Protein AF-A0A345ZB73-F1 (afdb_monomer_lite)

Organism: NCBI:txid2066483

Foldseek 3Di:
DPVVVVVVVVVVVVPPPVPPAFAKAQKEFAQAQWKWWWPDAQFPAPFFPVVVVDTDIRHHRDMDGFMTTFDQDPQRIKIFTFWGQDPVVRDIQGLADPVRDGDPVSLQVRVVSVCVVVVVDDDDSVCCVCFQVLGMWTWHKDWDDDPQAAKIWIKIWIDGNQEIEIDIDIDRDHNFKHKYKYKYWDQDPPRHIYIYIDIDIAGAWHDDPSGTDGDD

Sequence (216 aa):
MRLYNIYIGLIFLLSITILDAHVMIRSIKNNTDIAYQVVHHNDMSGCSDFNQGKNVQINAHSLYEYPFLLGSEKPGLVLQPVGYYDKKSKIYYSFLNDQGSIDRASLQKAFDAWQKNYGVYKKGIDIWFDQWLCGDIGVIHNHVEFFGYLSNEEMTIIQNNKNFHSCMINYSEGLFSRLFLDIHIEQKKNKGIVPHVQSFVGQGGFCQDGKIITLA

Structure (mmCIF, N/CA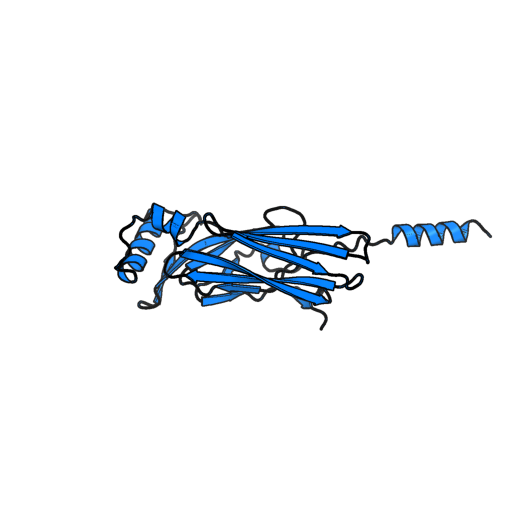/C/O backbone):
data_AF-A0A345ZB73-F1
#
_entry.id   AF-A0A345ZB73-F1
#
loop_
_atom_site.group_PDB
_atom_site.id
_atom_site.type_symbol
_atom_site.label_atom_id
_atom_site.label_alt_id
_atom_site.label_comp_id
_atom_site.label_asym_id
_atom_site.label_entity_id
_atom_site.label_seq_id
_atom_site.pdbx_PDB_ins_code
_atom_site.Cartn_x
_atom_site.Cartn_y
_atom_site.Cartn_z
_atom_site.occupancy
_atom_site.B_iso_or_equiv
_atom_site.auth_seq_id
_atom_site.auth_comp_id
_atom_site.auth_asym_id
_atom_site.auth_atom_id
_atom_site.pdbx_PDB_model_num
ATOM 1 N N . MET A 1 1 ? 41.357 -11.763 -44.890 1.00 46.06 1 MET A N 1
ATOM 2 C CA . MET A 1 1 ? 40.900 -10.519 -44.222 1.00 46.06 1 MET A CA 1
ATOM 3 C C . MET A 1 1 ? 39.389 -10.248 -44.407 1.00 46.06 1 MET A C 1
ATOM 5 O O . MET A 1 1 ? 38.987 -9.102 -44.522 1.00 46.06 1 MET A O 1
ATOM 9 N N . ARG A 1 2 ? 38.527 -11.283 -44.438 1.00 43.12 2 ARG A N 1
ATOM 10 C CA . ARG A 1 2 ? 37.050 -11.143 -44.538 1.00 43.12 2 ARG A CA 1
ATOM 11 C C . ARG A 1 2 ? 36.275 -11.826 -43.402 1.00 43.12 2 ARG A C 1
ATOM 13 O O . ARG A 1 2 ? 35.101 -11.548 -43.226 1.00 43.12 2 ARG A O 1
ATOM 20 N N . LEU A 1 3 ? 36.939 -12.670 -42.608 1.00 40.88 3 LEU A N 1
ATOM 21 C CA . LEU A 1 3 ? 36.325 -13.383 -41.481 1.00 40.88 3 LEU A CA 1
ATOM 22 C C . LEU A 1 3 ? 36.293 -12.551 -40.187 1.00 40.88 3 LEU A C 1
ATOM 24 O O . LEU A 1 3 ? 35.381 -12.721 -39.392 1.00 40.88 3 LEU A O 1
ATOM 28 N N . TYR A 1 4 ? 37.208 -11.592 -40.004 1.00 42.72 4 TYR A N 1
ATOM 29 C CA . TYR A 1 4 ? 37.246 -10.746 -38.799 1.00 42.72 4 TYR A CA 1
ATOM 30 C C . TYR A 1 4 ? 36.056 -9.774 -38.683 1.00 42.72 4 TYR A C 1
ATOM 32 O O . TYR A 1 4 ? 35.603 -9.505 -37.577 1.00 42.72 4 TYR A O 1
ATOM 40 N N . ASN A 1 5 ? 35.489 -9.309 -39.803 1.00 44.75 5 ASN A N 1
ATOM 41 C CA . ASN A 1 5 ? 34.333 -8.398 -39.780 1.00 44.75 5 ASN A CA 1
ATOM 42 C C . ASN A 1 5 ? 33.014 -9.097 -39.418 1.00 44.75 5 ASN A C 1
ATOM 44 O O . ASN A 1 5 ? 32.102 -8.449 -38.916 1.00 44.75 5 ASN A O 1
ATOM 48 N N . ILE A 1 6 ? 32.916 -10.413 -39.631 1.00 50.25 6 ILE A N 1
ATOM 49 C CA . ILE A 1 6 ? 31.713 -11.187 -39.291 1.00 50.25 6 ILE A CA 1
ATOM 50 C C . ILE A 1 6 ? 31.660 -11.440 -37.779 1.00 50.25 6 ILE A C 1
ATOM 52 O O . ILE A 1 6 ? 30.596 -11.326 -37.181 1.00 50.25 6 ILE A O 1
ATOM 56 N N . TYR A 1 7 ? 32.809 -11.685 -37.140 1.00 47.00 7 TYR A N 1
ATOM 57 C CA . TYR A 1 7 ? 32.888 -11.853 -35.685 1.00 47.00 7 TYR A CA 1
ATOM 58 C C . TYR A 1 7 ? 32.638 -10.548 -34.919 1.00 47.00 7 TYR A C 1
ATOM 60 O O . TYR A 1 7 ? 31.943 -10.572 -33.908 1.00 47.00 7 TYR A O 1
ATOM 68 N N . ILE A 1 8 ? 33.129 -9.405 -35.413 1.00 52.19 8 ILE A N 1
ATOM 69 C CA . ILE A 1 8 ? 32.846 -8.094 -34.798 1.00 52.19 8 ILE A CA 1
ATOM 70 C C . ILE A 1 8 ? 31.351 -7.754 -34.914 1.00 52.19 8 ILE A C 1
ATOM 72 O O . ILE A 1 8 ? 30.758 -7.290 -33.943 1.00 52.19 8 ILE A O 1
ATOM 76 N N . GLY A 1 9 ? 30.717 -8.062 -36.053 1.00 45.28 9 GLY A N 1
ATOM 77 C CA . GLY A 1 9 ? 29.269 -7.916 -36.227 1.00 45.28 9 GLY A CA 1
ATOM 78 C C . GLY A 1 9 ? 28.453 -8.823 -35.300 1.00 45.28 9 GLY A C 1
ATOM 79 O O . GLY A 1 9 ? 27.473 -8.367 -34.721 1.00 45.28 9 GLY A O 1
ATOM 80 N N . LEU A 1 10 ? 28.882 -10.075 -35.094 1.00 47.00 10 LEU A N 1
ATOM 81 C CA . LEU A 1 10 ? 28.206 -11.017 -34.192 1.00 47.00 10 LEU A CA 1
ATOM 82 C C . LEU A 1 10 ? 28.339 -10.629 -32.715 1.00 47.00 10 LEU A C 1
ATOM 84 O O . LEU A 1 10 ? 27.393 -10.809 -31.960 1.00 47.00 10 LEU A O 1
ATOM 88 N N . ILE A 1 11 ? 29.485 -10.074 -32.304 1.00 50.09 11 ILE A N 1
ATOM 89 C CA . ILE A 1 11 ? 29.680 -9.556 -30.941 1.00 50.09 11 ILE A CA 1
ATOM 90 C C . ILE A 1 11 ? 28.793 -8.323 -30.718 1.00 50.09 11 ILE A C 1
ATOM 92 O O . ILE A 1 11 ? 28.177 -8.212 -29.664 1.00 50.09 11 ILE A O 1
ATOM 96 N N . PHE A 1 12 ? 28.635 -7.449 -31.719 1.00 44.34 12 PHE A N 1
ATOM 97 C CA . PHE A 1 12 ? 27.702 -6.314 -31.650 1.00 44.34 12 PHE A CA 1
ATOM 98 C C . PHE A 1 12 ? 26.224 -6.765 -31.610 1.00 44.34 12 PHE A C 1
ATOM 100 O O . PHE A 1 12 ? 25.419 -6.152 -30.919 1.00 44.34 12 PHE A O 1
ATOM 107 N N . LEU A 1 13 ? 25.886 -7.877 -32.280 1.00 44.72 13 LEU A N 1
ATOM 108 C CA . LEU A 1 13 ? 24.566 -8.533 -32.255 1.00 44.72 13 LEU A CA 1
ATOM 109 C C . LEU A 1 13 ? 24.281 -9.322 -30.960 1.00 44.72 13 LEU A C 1
ATOM 111 O O . LEU A 1 13 ? 23.125 -9.453 -30.578 1.00 44.72 13 LEU A O 1
ATOM 115 N N . LEU A 1 14 ? 25.308 -9.826 -30.269 1.00 37.50 14 LEU A N 1
ATOM 116 C CA . LEU A 1 14 ? 25.200 -10.457 -28.940 1.00 37.50 14 LEU A CA 1
ATOM 117 C C . LEU A 1 14 ? 25.280 -9.448 -27.788 1.00 37.50 14 LEU A C 1
ATOM 119 O O . LEU A 1 14 ? 24.916 -9.774 -26.664 1.00 37.50 14 LEU A O 1
ATOM 123 N N . SER A 1 15 ? 25.707 -8.217 -28.077 1.00 41.28 15 SER A N 1
ATOM 124 C CA . SER A 1 15 ? 25.657 -7.077 -27.156 1.00 41.28 15 SER A CA 1
ATOM 125 C C . SER A 1 15 ? 24.330 -6.327 -27.239 1.00 41.28 15 SER A C 1
ATOM 127 O O . SER A 1 15 ? 24.253 -5.181 -26.799 1.00 41.28 15 SER A O 1
ATOM 129 N N . ILE A 1 16 ? 23.273 -6.966 -27.759 1.00 43.56 16 ILE A N 1
ATOM 130 C CA . ILE A 1 16 ? 21.910 -6.634 -27.349 1.00 43.56 16 ILE A CA 1
ATOM 131 C C . ILE A 1 16 ? 21.862 -6.982 -25.859 1.00 43.56 16 ILE A C 1
ATOM 133 O O . ILE A 1 16 ? 21.415 -8.050 -25.453 1.00 43.56 16 ILE A O 1
ATOM 137 N N . THR A 1 17 ? 22.412 -6.091 -25.032 1.00 41.59 17 THR A N 1
ATOM 138 C CA . THR A 1 17 ? 21.942 -5.877 -23.677 1.00 41.59 17 THR A CA 1
ATOM 139 C C . THR A 1 17 ? 20.439 -5.837 -23.815 1.00 41.59 17 THR A C 1
ATOM 141 O O . THR A 1 17 ? 19.899 -4.886 -24.381 1.00 41.59 17 THR A O 1
ATOM 144 N N . ILE A 1 18 ? 19.797 -6.928 -23.404 1.00 44.00 18 ILE A N 1
ATOM 145 C CA . ILE A 1 18 ? 18.374 -6.970 -23.131 1.00 44.00 18 ILE A CA 1
ATOM 146 C C . ILE A 1 18 ? 18.193 -5.856 -22.107 1.00 44.00 18 ILE A C 1
ATOM 148 O O . ILE A 1 18 ? 18.557 -5.992 -20.941 1.00 44.00 18 ILE A O 1
ATOM 152 N N . LEU A 1 19 ? 17.810 -4.685 -22.604 1.00 49.00 19 LEU A N 1
ATOM 153 C CA . LEU A 1 19 ? 17.426 -3.547 -21.798 1.00 49.00 19 LEU A CA 1
ATOM 154 C C . LEU A 1 19 ? 16.084 -3.957 -21.214 1.00 49.00 19 LEU A C 1
ATOM 156 O O . LEU A 1 19 ? 15.054 -3.738 -21.837 1.00 49.00 19 LEU A O 1
ATOM 160 N N . ASP A 1 20 ? 16.122 -4.635 -20.070 1.00 54.25 20 ASP A N 1
ATOM 161 C CA . ASP A 1 20 ? 14.907 -5.021 -19.370 1.00 54.25 20 ASP A CA 1
ATOM 162 C C . ASP A 1 20 ? 14.248 -3.735 -18.854 1.00 54.25 20 ASP A C 1
ATOM 164 O O . ASP A 1 20 ? 14.804 -2.985 -18.040 1.00 54.25 20 ASP A O 1
ATOM 168 N N . ALA A 1 21 ? 13.123 -3.385 -19.472 1.00 62.31 21 ALA A N 1
ATOM 169 C CA . ALA A 1 21 ? 12.391 -2.170 -19.183 1.00 62.31 21 ALA A CA 1
ATOM 170 C C . ALA A 1 21 ? 11.406 -2.461 -18.050 1.00 62.31 21 ALA A C 1
ATOM 172 O O . ALA A 1 21 ? 10.357 -3.065 -18.248 1.00 62.31 21 ALA A O 1
ATOM 173 N N . HIS A 1 22 ? 11.753 -2.010 -16.847 1.00 74.69 22 HIS A N 1
ATOM 174 C CA . HIS A 1 22 ? 10.912 -2.182 -15.668 1.00 74.69 22 HIS A CA 1
ATOM 175 C C . HIS A 1 22 ? 10.104 -0.924 -15.356 1.00 74.69 22 HIS A C 1
ATOM 177 O O . HIS A 1 22 ? 10.590 0.204 -15.486 1.00 74.69 22 HIS A O 1
ATOM 183 N N . VAL A 1 23 ? 8.877 -1.139 -14.887 1.00 79.12 23 VAL A N 1
ATOM 184 C CA . VAL A 1 23 ? 8.006 -0.086 -14.357 1.00 79.12 23 VAL A CA 1
ATOM 185 C C . VAL A 1 23 ? 8.586 0.423 -13.046 1.00 79.12 23 VAL A C 1
ATOM 187 O O . VAL A 1 23 ? 8.959 -0.376 -12.190 1.00 79.12 23 VAL A O 1
ATOM 190 N N . MET A 1 24 ? 8.632 1.739 -12.847 1.00 82.69 24 MET A N 1
ATOM 191 C CA . MET A 1 24 ? 9.099 2.312 -11.586 1.00 82.69 24 MET A CA 1
ATOM 192 C C . MET A 1 24 ? 7.918 2.723 -10.712 1.00 82.69 24 MET A C 1
ATOM 194 O O . MET A 1 24 ? 7.119 3.574 -11.105 1.00 82.69 24 MET A O 1
ATOM 198 N N . ILE A 1 25 ? 7.840 2.200 -9.487 1.00 86.88 25 ILE A N 1
ATOM 199 C CA . ILE A 1 25 ? 7.036 2.850 -8.448 1.00 86.88 25 ILE A CA 1
ATOM 200 C C . ILE A 1 25 ? 7.881 3.982 -7.891 1.00 86.88 25 ILE A C 1
ATOM 202 O O . ILE A 1 25 ? 8.933 3.755 -7.300 1.00 86.88 25 ILE A O 1
ATOM 206 N N . ARG A 1 26 ? 7.423 5.212 -8.109 1.00 87.44 26 ARG A N 1
ATOM 207 C CA . ARG A 1 26 ? 8.095 6.421 -7.640 1.00 87.44 26 ARG A CA 1
ATOM 208 C C . ARG A 1 26 ? 7.745 6.721 -6.193 1.00 87.44 26 ARG A C 1
ATOM 210 O O . ARG A 1 26 ? 8.626 7.054 -5.408 1.00 87.44 26 ARG A O 1
ATOM 217 N N . SER A 1 27 ? 6.460 6.650 -5.857 1.00 90.94 27 SER A N 1
ATOM 218 C CA . SER A 1 27 ? 6.002 6.981 -4.515 1.00 90.94 27 SER A CA 1
ATOM 219 C C . SER A 1 27 ? 4.746 6.224 -4.107 1.00 90.94 27 SER A C 1
ATOM 221 O O . SER A 1 27 ? 3.959 5.770 -4.943 1.00 90.94 27 SER A O 1
ATOM 223 N N . ILE A 1 28 ? 4.552 6.106 -2.794 1.00 93.94 28 ILE A N 1
ATOM 224 C CA . ILE A 1 28 ? 3.323 5.599 -2.190 1.00 93.94 28 ILE A CA 1
ATOM 225 C C . ILE A 1 28 ? 2.816 6.633 -1.188 1.00 93.94 28 ILE A C 1
ATOM 227 O O . ILE A 1 28 ? 3.406 6.849 -0.127 1.00 93.94 28 ILE A O 1
ATOM 231 N N . LYS A 1 29 ? 1.706 7.287 -1.525 1.00 95.81 29 LYS A N 1
ATOM 232 C CA . LYS A 1 29 ? 1.041 8.294 -0.702 1.00 95.81 29 LYS A CA 1
ATOM 233 C C . LYS A 1 29 ? -0.113 7.673 0.070 1.00 95.81 29 LYS A C 1
ATOM 235 O O . LYS A 1 29 ? -1.140 7.311 -0.506 1.00 95.81 29 LYS A O 1
ATOM 240 N N . ASN A 1 30 ? 0.012 7.621 1.389 1.00 96.38 30 ASN A N 1
ATOM 241 C CA . ASN A 1 30 ? -1.038 7.127 2.265 1.00 96.38 30 ASN A CA 1
ATOM 242 C C . ASN A 1 30 ? -1.782 8.285 2.938 1.00 96.38 30 ASN A C 1
ATOM 244 O O . ASN A 1 30 ? -1.284 8.877 3.890 1.00 96.38 30 ASN A O 1
ATOM 248 N N . ASN A 1 31 ? -3.000 8.579 2.482 1.00 95.50 31 ASN A N 1
ATOM 249 C CA . ASN A 1 31 ? -3.853 9.640 3.036 1.00 95.50 31 ASN A CA 1
ATOM 250 C C . ASN A 1 31 ? -4.895 9.101 4.031 1.00 95.50 31 ASN A C 1
ATOM 252 O O . ASN A 1 31 ? -5.952 9.708 4.231 1.00 95.50 31 ASN A O 1
ATOM 256 N N . THR A 1 32 ? -4.646 7.932 4.617 1.00 94.69 32 THR A N 1
ATOM 257 C CA . THR A 1 32 ? -5.602 7.234 5.484 1.00 94.69 32 THR A CA 1
ATOM 258 C C . THR A 1 32 ? -5.091 7.146 6.913 1.00 94.69 32 THR A C 1
ATOM 260 O O . THR A 1 32 ? -3.906 7.332 7.179 1.00 94.69 32 THR A O 1
ATOM 263 N N . ASP A 1 33 ? -5.997 6.858 7.849 1.00 94.56 33 ASP A N 1
ATOM 264 C CA . ASP A 1 33 ? -5.653 6.620 9.256 1.00 94.56 33 ASP A CA 1
ATOM 265 C C . ASP A 1 33 ? -5.030 5.228 9.485 1.00 94.56 33 ASP A C 1
ATOM 267 O O . ASP A 1 33 ? -4.823 4.827 10.625 1.00 94.56 33 ASP A O 1
ATOM 271 N N . ILE A 1 34 ? -4.747 4.473 8.423 1.00 95.88 34 ILE A N 1
ATOM 272 C CA . ILE A 1 34 ? -4.269 3.090 8.474 1.00 95.88 34 ILE A CA 1
ATOM 273 C C . ILE A 1 34 ? -2.811 3.066 8.045 1.00 95.88 34 ILE A C 1
ATOM 275 O O . ILE A 1 34 ? -2.463 3.694 7.055 1.00 95.88 34 ILE A O 1
ATOM 279 N N . ALA A 1 35 ? -1.954 2.365 8.777 1.00 95.62 35 ALA A N 1
ATOM 280 C CA . ALA A 1 35 ? -0.584 2.092 8.358 1.00 95.62 35 ALA A CA 1
ATOM 281 C C . ALA A 1 35 ? -0.521 0.774 7.582 1.00 95.62 35 ALA A C 1
ATOM 283 O O . ALA A 1 35 ? -1.263 -0.163 7.889 1.00 95.62 35 ALA A O 1
ATOM 284 N N . TYR A 1 36 ? 0.399 0.701 6.626 1.00 95.31 36 TYR A N 1
ATOM 285 C CA . TYR A 1 36 ? 0.613 -0.473 5.785 1.00 95.31 36 TYR A CA 1
ATOM 286 C C . TYR A 1 36 ? 2.055 -0.953 5.876 1.00 95.31 36 TYR A C 1
ATOM 288 O O . TYR A 1 36 ? 2.963 -0.141 6.020 1.00 95.31 36 TYR A O 1
ATOM 296 N N . GLN A 1 37 ? 2.273 -2.255 5.749 1.00 93.81 37 GLN A N 1
ATOM 297 C CA . GLN A 1 37 ? 3.594 -2.855 5.608 1.00 93.81 37 GLN A CA 1
ATOM 298 C C . GLN A 1 37 ? 3.708 -3.517 4.243 1.00 93.81 37 GLN A C 1
ATOM 300 O O . GLN A 1 37 ? 2.770 -4.167 3.778 1.00 93.81 37 GLN A O 1
ATOM 305 N N . VAL A 1 38 ? 4.869 -3.369 3.611 1.00 92.12 38 VAL A N 1
ATOM 306 C CA . VAL A 1 38 ? 5.208 -4.151 2.423 1.00 92.12 38 VAL A CA 1
ATOM 307 C C . VAL A 1 38 ? 5.544 -5.570 2.871 1.00 92.12 38 VAL A C 1
ATOM 309 O O . VAL A 1 38 ? 6.535 -5.780 3.566 1.00 92.12 38 VAL A O 1
ATOM 312 N N . VAL A 1 39 ? 4.698 -6.531 2.499 1.00 91.50 39 VAL A N 1
ATOM 313 C CA . VAL A 1 39 ? 4.862 -7.958 2.851 1.00 91.50 39 VAL A CA 1
ATOM 314 C C . VAL A 1 39 ? 5.330 -8.807 1.671 1.00 91.50 39 VAL A C 1
ATOM 316 O O . VAL A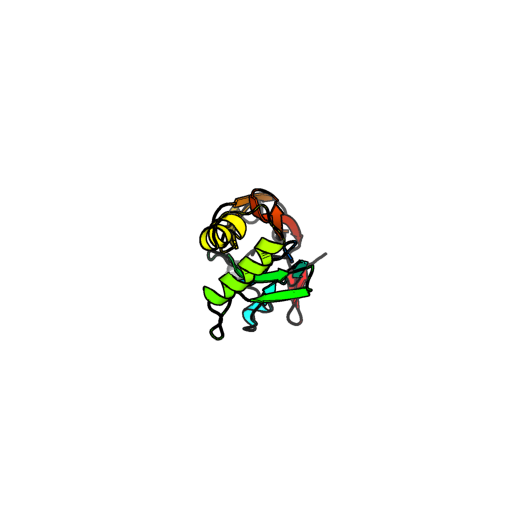 1 39 ? 5.794 -9.928 1.854 1.00 91.50 39 VAL A O 1
ATOM 319 N N . HIS A 1 40 ? 5.228 -8.268 0.458 1.00 90.75 40 HIS A N 1
ATOM 320 C CA . HIS A 1 40 ? 5.752 -8.873 -0.758 1.00 90.75 40 HIS A CA 1
ATOM 321 C C . HIS A 1 40 ? 6.119 -7.776 -1.759 1.00 90.75 40 HIS A C 1
ATOM 323 O O . HIS A 1 40 ? 5.378 -6.801 -1.908 1.00 90.75 40 HIS A O 1
ATOM 329 N N . HIS A 1 41 ? 7.244 -7.946 -2.446 1.00 91.06 41 HIS A N 1
ATOM 330 C CA . HIS A 1 41 ? 7.675 -7.122 -3.569 1.00 91.06 41 HIS A CA 1
ATOM 331 C C . HIS A 1 41 ? 8.511 -7.981 -4.523 1.00 91.06 41 HIS A C 1
ATOM 333 O O . HIS A 1 41 ? 9.184 -8.914 -4.087 1.00 91.06 41 HIS A O 1
ATOM 339 N N . ASN A 1 42 ? 8.511 -7.629 -5.804 1.00 87.81 42 ASN A N 1
ATOM 340 C CA . ASN A 1 42 ? 9.354 -8.249 -6.830 1.00 87.81 42 ASN A CA 1
ATOM 341 C C . ASN A 1 42 ? 10.465 -7.298 -7.313 1.00 87.81 42 ASN A C 1
ATOM 343 O O . ASN A 1 42 ? 10.868 -7.329 -8.474 1.00 87.81 42 ASN A O 1
ATOM 347 N N . ASP A 1 43 ? 10.876 -6.382 -6.437 1.00 86.38 43 ASP A N 1
ATOM 348 C CA . ASP A 1 43 ? 11.758 -5.287 -6.810 1.00 86.38 43 ASP A CA 1
ATOM 349 C C . ASP A 1 43 ? 13.104 -5.757 -7.382 1.00 86.38 43 ASP A C 1
ATOM 351 O O . ASP A 1 43 ? 13.898 -6.415 -6.710 1.00 86.38 43 ASP A O 1
ATOM 355 N N . MET A 1 44 ? 13.372 -5.334 -8.612 1.00 81.94 44 MET A N 1
ATOM 356 C CA . MET A 1 44 ? 14.576 -5.644 -9.381 1.00 81.94 44 MET A CA 1
ATOM 357 C C . MET A 1 44 ? 15.693 -4.622 -9.169 1.00 81.94 44 MET A C 1
ATOM 359 O O . MET A 1 44 ? 16.805 -4.794 -9.674 1.00 81.94 44 MET A O 1
ATOM 363 N N . SER A 1 45 ? 15.428 -3.527 -8.455 1.00 77.25 45 SER A N 1
ATOM 364 C CA . SER A 1 45 ? 16.446 -2.514 -8.224 1.00 77.25 45 SER A CA 1
ATOM 365 C C . SER A 1 45 ? 17.498 -3.027 -7.240 1.00 77.25 45 SER A C 1
ATOM 367 O O . SER A 1 45 ? 17.210 -3.345 -6.091 1.00 77.25 45 SER A O 1
ATOM 369 N N . GLY A 1 46 ? 18.768 -3.061 -7.646 1.00 71.62 46 GLY A N 1
ATOM 370 C CA . GLY A 1 46 ? 19.859 -3.498 -6.762 1.00 71.62 46 GLY A CA 1
ATOM 371 C C . GLY A 1 46 ? 20.110 -2.579 -5.555 1.00 71.62 46 GLY A C 1
ATOM 372 O O . GLY A 1 46 ? 21.058 -2.807 -4.808 1.00 71.62 46 GLY A O 1
ATOM 373 N N . CYS A 1 47 ? 19.316 -1.516 -5.386 1.00 72.38 47 CYS A N 1
ATOM 374 C CA . CYS A 1 47 ? 19.580 -0.439 -4.444 1.00 72.38 47 CYS A CA 1
ATOM 375 C C . CYS A 1 47 ? 18.395 -0.008 -3.561 1.00 72.38 47 CYS A C 1
ATOM 377 O O . CYS A 1 47 ? 18.594 0.863 -2.718 1.00 72.38 47 CYS A O 1
ATOM 379 N N . SER A 1 48 ? 17.194 -0.577 -3.691 1.00 77.44 48 SER A N 1
ATOM 380 C CA . SER A 1 48 ? 16.076 -0.166 -2.829 1.00 77.44 48 SER A CA 1
ATOM 381 C C . SER A 1 48 ? 16.254 -0.554 -1.360 1.00 77.44 48 SER A C 1
ATOM 383 O O . SER A 1 48 ? 17.046 -1.428 -0.994 1.00 77.44 48 SER A O 1
ATOM 385 N N . ASP A 1 49 ? 15.424 0.051 -0.508 1.00 76.12 49 ASP A N 1
ATOM 386 C CA . ASP A 1 49 ? 15.276 -0.361 0.888 1.00 76.12 49 ASP A CA 1
ATOM 387 C C . ASP A 1 49 ? 14.785 -1.809 1.038 1.00 76.12 49 ASP A C 1
ATOM 389 O O . ASP A 1 49 ? 15.133 -2.471 2.018 1.00 76.12 49 ASP A O 1
ATOM 393 N N . PHE A 1 50 ? 14.015 -2.314 0.072 1.00 80.81 50 PHE A N 1
ATOM 394 C CA . PHE A 1 50 ? 13.450 -3.660 0.107 1.00 80.81 50 PHE A CA 1
ATOM 395 C C . PHE A 1 50 ? 14.532 -4.736 0.032 1.00 80.81 50 PHE A C 1
ATOM 397 O O . PHE A 1 50 ? 14.570 -5.661 0.845 1.00 80.81 50 PHE A O 1
ATOM 404 N N . ASN A 1 51 ? 15.490 -4.551 -0.876 1.00 76.81 51 ASN A N 1
ATOM 405 C CA . ASN A 1 51 ? 16.581 -5.498 -1.094 1.00 76.81 51 ASN A CA 1
ATOM 406 C C . ASN A 1 51 ? 17.672 -5.438 -0.007 1.00 76.81 51 ASN A C 1
ATOM 408 O O . ASN A 1 51 ? 18.580 -6.266 0.013 1.00 76.81 51 ASN A O 1
ATOM 412 N N . GLN A 1 52 ? 17.556 -4.514 0.954 1.00 75.81 52 GLN A N 1
ATOM 413 C CA . GLN A 1 52 ? 18.406 -4.440 2.150 1.00 75.81 52 GLN A CA 1
ATOM 414 C C . GLN A 1 52 ? 17.822 -5.211 3.350 1.00 75.81 52 GLN A C 1
ATOM 416 O O . GLN A 1 52 ? 18.343 -5.099 4.461 1.00 75.81 52 GLN A O 1
ATOM 421 N N . GLY A 1 53 ? 16.729 -5.964 3.161 1.00 70.69 53 GLY A N 1
ATOM 422 C CA . GLY A 1 53 ? 16.063 -6.712 4.233 1.00 70.69 53 GLY A CA 1
ATOM 423 C C . GLY A 1 53 ? 15.349 -5.821 5.254 1.00 70.69 53 GLY A C 1
ATOM 424 O O . GLY A 1 53 ? 15.069 -6.261 6.370 1.00 70.69 53 GLY A O 1
ATOM 425 N N . LYS A 1 54 ? 15.075 -4.555 4.908 1.00 74.31 54 LYS A N 1
ATOM 426 C CA . LYS A 1 54 ? 14.346 -3.638 5.786 1.00 74.31 54 LYS A CA 1
ATOM 427 C C . LYS A 1 54 ? 12.852 -3.925 5.706 1.00 74.31 54 LYS A C 1
ATOM 429 O O . LYS A 1 54 ? 12.274 -3.981 4.625 1.00 74.31 54 LYS A O 1
ATOM 434 N N . ASN A 1 55 ? 12.205 -3.993 6.866 1.00 81.56 55 ASN A N 1
ATOM 435 C CA . ASN A 1 55 ? 10.750 -3.922 6.934 1.00 81.56 55 ASN A CA 1
ATOM 436 C C . ASN A 1 55 ? 10.303 -2.497 6.598 1.00 81.56 55 ASN A C 1
ATOM 438 O O . ASN A 1 55 ? 10.518 -1.568 7.379 1.00 81.56 55 ASN A O 1
ATOM 442 N N . VAL A 1 56 ? 9.685 -2.327 5.432 1.00 89.31 56 VAL A N 1
ATOM 443 C CA . VAL A 1 56 ? 9.186 -1.029 4.975 1.00 89.31 56 VAL A CA 1
ATOM 444 C C . VAL A 1 56 ? 7.739 -0.854 5.418 1.00 89.31 56 VAL A C 1
ATOM 446 O O . VAL A 1 56 ? 6.831 -1.540 4.943 1.00 89.31 56 VAL A O 1
ATOM 449 N N . GLN A 1 57 ? 7.532 0.096 6.330 1.00 92.06 57 GLN A N 1
ATOM 450 C CA . GLN A 1 57 ? 6.213 0.512 6.789 1.00 92.06 57 GLN A CA 1
ATOM 451 C C . GLN A 1 57 ? 5.856 1.889 6.226 1.00 92.06 57 GLN A C 1
ATOM 453 O O . GLN A 1 57 ? 6.603 2.858 6.356 1.00 92.06 57 GLN A O 1
ATOM 458 N N . ILE A 1 58 ? 4.665 1.979 5.649 1.00 94.44 58 ILE A N 1
ATOM 459 C CA . ILE A 1 58 ? 4.054 3.194 5.127 1.00 94.44 58 ILE A CA 1
ATOM 460 C C . ILE A 1 58 ? 3.074 3.694 6.184 1.00 94.44 58 ILE A C 1
ATOM 462 O O . ILE A 1 58 ? 1.967 3.172 6.352 1.00 94.44 58 ILE A O 1
ATOM 466 N N . ASN A 1 59 ? 3.498 4.703 6.938 1.00 95.44 59 ASN A N 1
ATOM 467 C CA . ASN A 1 59 ? 2.721 5.243 8.049 1.00 95.44 59 ASN A CA 1
ATOM 468 C C . ASN A 1 59 ? 1.442 5.949 7.572 1.00 95.44 59 ASN A C 1
ATOM 470 O O . ASN A 1 59 ? 1.342 6.393 6.425 1.00 95.44 59 ASN A O 1
ATOM 474 N N . ALA A 1 60 ? 0.466 6.076 8.471 1.00 94.56 60 ALA A N 1
ATOM 475 C CA . ALA A 1 60 ? -0.731 6.882 8.245 1.00 94.56 60 ALA A CA 1
ATOM 476 C C . ALA A 1 60 ? -0.346 8.343 7.945 1.00 94.56 60 ALA A C 1
ATOM 478 O O . ALA A 1 60 ? 0.513 8.902 8.627 1.00 94.56 60 ALA A O 1
ATOM 479 N N . HIS A 1 61 ? -0.992 8.964 6.955 1.00 94.62 61 HIS A N 1
ATOM 480 C CA . HIS A 1 61 ? -0.728 10.354 6.528 1.00 94.62 61 HIS A CA 1
ATOM 481 C C . HIS A 1 61 ? 0.734 10.624 6.159 1.00 94.62 61 HIS A C 1
ATOM 483 O O . HIS A 1 61 ? 1.258 11.702 6.438 1.00 94.62 61 HIS A O 1
ATOM 489 N N . SER A 1 62 ? 1.395 9.642 5.547 1.00 95.38 62 SER A N 1
ATOM 490 C CA . SER A 1 62 ? 2.789 9.747 5.120 1.00 95.38 62 SER A CA 1
ATOM 491 C C . SER A 1 62 ? 2.957 9.546 3.616 1.00 95.38 62 SER A C 1
ATOM 493 O O . SER A 1 62 ? 2.090 8.995 2.930 1.00 95.38 62 SER A O 1
ATOM 495 N N . LEU A 1 63 ? 4.092 10.023 3.115 1.00 94.38 63 LEU A N 1
ATOM 496 C CA . LEU A 1 63 ? 4.558 9.798 1.759 1.00 94.38 63 LEU A CA 1
ATOM 497 C C . LEU A 1 63 ? 5.836 8.958 1.823 1.00 94.38 63 LEU A C 1
ATOM 499 O O . LEU A 1 63 ? 6.787 9.328 2.509 1.00 94.38 63 LEU A O 1
ATOM 503 N N . TYR A 1 64 ? 5.840 7.830 1.122 1.00 91.25 64 TYR A N 1
ATOM 504 C CA . TYR A 1 64 ? 7.029 7.023 0.881 1.00 91.25 64 TYR A CA 1
ATOM 505 C C . TYR A 1 64 ? 7.583 7.387 -0.500 1.00 91.25 64 TYR A C 1
ATOM 507 O O . TYR A 1 64 ? 6.912 7.135 -1.498 1.00 91.25 64 TYR A O 1
ATOM 515 N N . GLU A 1 65 ? 8.761 8.013 -0.559 1.00 86.50 65 GLU A N 1
ATOM 516 C CA . GLU A 1 65 ? 9.357 8.569 -1.794 1.00 86.50 65 GLU A CA 1
ATOM 517 C C . GLU A 1 65 ? 10.574 7.785 -2.304 1.00 86.50 65 GLU A C 1
ATOM 519 O O . GLU A 1 65 ? 11.335 8.303 -3.115 1.00 86.50 65 GLU A O 1
ATOM 524 N N . TYR A 1 66 ? 10.810 6.567 -1.813 1.00 81.81 66 TYR A N 1
ATOM 525 C CA . TYR A 1 66 ? 11.956 5.768 -2.247 1.00 81.81 66 TYR A CA 1
ATOM 526 C C . TYR A 1 66 ? 11.573 4.948 -3.480 1.00 81.81 66 TYR A C 1
ATOM 528 O O . TYR A 1 66 ? 10.772 4.018 -3.350 1.00 81.81 66 TYR A O 1
ATOM 536 N N . PRO A 1 67 ? 12.112 5.273 -4.671 1.00 82.38 67 PRO A N 1
ATOM 537 C CA . PRO A 1 67 ? 11.693 4.606 -5.887 1.00 82.38 67 PRO A CA 1
ATOM 538 C C . PRO A 1 67 ? 12.250 3.190 -5.975 1.00 82.38 67 PRO A C 1
ATOM 540 O O . PRO A 1 67 ? 13.339 2.909 -5.470 1.00 82.38 67 PRO A O 1
ATOM 543 N N . PHE A 1 68 ? 11.528 2.320 -6.673 1.00 84.88 68 PHE A N 1
ATOM 544 C CA . PHE A 1 68 ? 11.933 0.937 -6.914 1.00 84.88 68 PHE A CA 1
ATOM 545 C C . PHE A 1 68 ? 11.365 0.408 -8.237 1.00 84.88 68 PHE A C 1
ATOM 547 O O . PHE A 1 68 ? 10.415 0.979 -8.781 1.00 84.88 68 PHE A O 1
ATOM 554 N N . LEU A 1 69 ? 11.973 -0.651 -8.780 1.00 82.19 69 LEU A N 1
ATOM 555 C CA . LEU A 1 69 ? 11.683 -1.178 -10.117 1.00 82.19 69 LEU A CA 1
ATOM 556 C C . LEU A 1 69 ? 10.913 -2.488 -10.015 1.00 82.19 69 LEU A C 1
ATOM 558 O O . LEU A 1 69 ? 11.417 -3.460 -9.470 1.00 82.19 69 LEU A O 1
ATOM 562 N N . LEU A 1 70 ? 9.715 -2.544 -10.580 1.00 83.31 70 LEU A N 1
ATOM 563 C CA . LEU A 1 70 ? 8.909 -3.756 -10.569 1.00 83.31 70 LEU A CA 1
ATOM 564 C C . LEU A 1 70 ? 9.427 -4.781 -11.588 1.00 83.31 70 LEU A C 1
ATOM 566 O O . LEU A 1 70 ? 9.501 -4.498 -12.788 1.00 83.31 70 LEU A O 1
ATOM 570 N N . GLY A 1 71 ? 9.752 -5.982 -11.107 1.00 79.44 71 GLY A N 1
ATOM 571 C CA . GLY A 1 71 ? 10.070 -7.142 -11.944 1.00 79.44 71 GLY A CA 1
ATOM 572 C C . GLY A 1 71 ? 8.849 -7.694 -12.678 1.00 79.44 71 GLY A C 1
ATOM 573 O O . GLY A 1 71 ? 7.757 -7.180 -12.536 1.00 79.44 71 GLY A O 1
ATOM 574 N N . SER A 1 72 ? 8.980 -8.754 -13.469 1.00 76.50 72 SER A N 1
ATOM 575 C CA . SER A 1 72 ? 7.849 -9.292 -14.253 1.00 76.50 72 SER A CA 1
ATOM 576 C C . SER A 1 72 ? 6.891 -10.201 -13.460 1.00 76.50 72 SER A C 1
ATOM 578 O O . SER A 1 72 ? 5.798 -10.521 -13.938 1.00 76.50 72 SER A O 1
ATOM 580 N N . GLU A 1 73 ? 7.282 -10.628 -12.254 1.00 82.00 73 GLU A N 1
ATOM 581 C CA . GLU A 1 73 ? 6.486 -11.515 -11.398 1.00 82.00 73 GLU A CA 1
ATOM 582 C C . GLU A 1 73 ? 5.257 -10.811 -10.801 1.00 82.00 73 GLU A C 1
ATOM 584 O O . GLU A 1 73 ? 5.249 -9.602 -10.596 1.00 82.00 73 GLU A O 1
ATOM 589 N N . LYS A 1 74 ? 4.191 -11.561 -10.498 1.00 83.69 74 LYS A N 1
ATOM 590 C CA . LYS A 1 74 ? 2.944 -11.000 -9.954 1.00 83.69 74 LYS A CA 1
ATOM 591 C C . LYS A 1 74 ? 2.550 -11.672 -8.636 1.00 83.69 74 LYS A C 1
ATOM 593 O O . LYS A 1 74 ? 2.597 -12.901 -8.579 1.00 83.69 74 LYS A O 1
ATOM 598 N N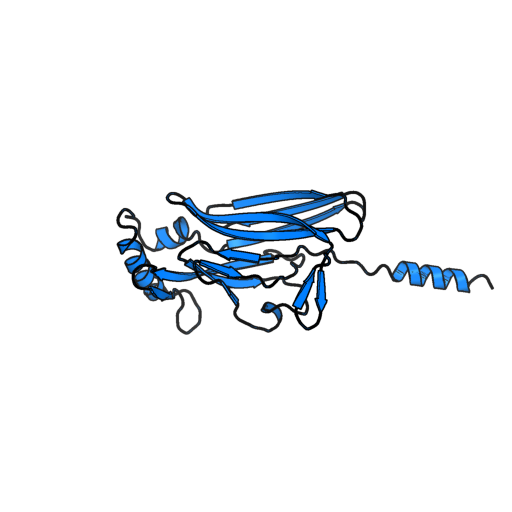 . PRO A 1 75 ? 2.017 -10.917 -7.654 1.00 85.38 75 PRO A N 1
ATOM 599 C CA . PRO A 1 75 ? 1.868 -9.454 -7.642 1.00 85.38 75 PRO A CA 1
ATOM 600 C C . PRO A 1 75 ? 3.223 -8.739 -7.513 1.00 85.38 75 PRO A C 1
ATOM 602 O O . PRO A 1 75 ? 4.131 -9.259 -6.886 1.00 85.38 75 PRO A O 1
ATOM 605 N N . GLY A 1 76 ? 3.359 -7.539 -8.081 1.00 87.38 76 GLY A N 1
ATOM 606 C CA . GLY A 1 76 ? 4.619 -6.789 -8.004 1.00 87.38 76 GLY A CA 1
ATOM 607 C C . GLY A 1 76 ? 4.865 -6.154 -6.632 1.00 87.38 76 GLY A C 1
ATOM 608 O O . GLY A 1 76 ? 6.001 -6.017 -6.191 1.00 87.38 76 GLY A O 1
ATOM 609 N N . LEU A 1 77 ? 3.788 -5.803 -5.924 1.00 91.19 77 LEU A N 1
ATOM 610 C CA . LEU A 1 77 ? 3.819 -5.281 -4.558 1.00 91.19 77 LEU A CA 1
ATOM 611 C C . LEU A 1 77 ? 2.558 -5.717 -3.808 1.00 91.19 77 LEU A C 1
ATOM 613 O O . LEU A 1 77 ? 1.466 -5.686 -4.379 1.00 91.19 77 LEU A O 1
ATOM 617 N N . VAL A 1 78 ? 2.692 -6.053 -2.524 1.00 93.38 78 VAL A N 1
ATOM 618 C CA . VAL A 1 78 ? 1.564 -6.269 -1.607 1.00 93.38 78 VAL A CA 1
ATOM 619 C C . VAL A 1 78 ? 1.747 -5.430 -0.347 1.00 93.38 78 VAL A C 1
ATOM 621 O O . VAL A 1 78 ? 2.745 -5.558 0.366 1.00 93.38 78 VAL A O 1
ATOM 624 N N . LEU A 1 79 ? 0.753 -4.587 -0.072 1.00 93.81 79 LEU A N 1
ATOM 625 C CA . LEU A 1 79 ? 0.654 -3.762 1.126 1.00 93.81 79 LEU A CA 1
ATOM 626 C C . LEU A 1 79 ? -0.390 -4.354 2.069 1.00 93.81 79 LEU A C 1
ATOM 628 O O . LEU A 1 79 ? -1.586 -4.305 1.778 1.00 93.81 79 LEU A O 1
ATOM 632 N N . GLN A 1 80 ? 0.052 -4.861 3.213 1.00 93.62 80 GLN A N 1
ATOM 633 C CA . GLN A 1 80 ? -0.832 -5.370 4.254 1.00 93.62 80 GLN A CA 1
ATOM 634 C C . GLN A 1 80 ? -1.159 -4.259 5.258 1.00 93.62 80 GLN A C 1
ATOM 636 O O . GLN A 1 80 ? -0.245 -3.557 5.692 1.00 93.62 80 GLN A O 1
ATOM 641 N N . PRO A 1 81 ? -2.427 -4.059 5.655 1.00 94.94 81 PRO A N 1
ATOM 642 C CA . PRO A 1 81 ? -2.757 -3.146 6.743 1.00 94.94 81 PRO A CA 1
ATOM 643 C C . PRO A 1 81 ? -2.207 -3.684 8.074 1.00 94.94 81 PRO A C 1
ATOM 645 O O . PRO A 1 81 ? -2.480 -4.823 8.445 1.00 94.94 81 PRO A O 1
ATOM 648 N N . VAL A 1 82 ? -1.462 -2.858 8.814 1.00 95.44 82 VAL A N 1
ATOM 649 C CA . VAL A 1 82 ? -0.746 -3.274 10.043 1.00 95.44 82 VAL A CA 1
ATOM 650 C C . VAL A 1 82 ? -1.072 -2.454 11.283 1.00 95.44 82 VAL A C 1
ATOM 652 O O . VAL A 1 82 ? -0.701 -2.838 12.389 1.00 95.44 82 VAL A O 1
ATOM 655 N N . GLY A 1 83 ? -1.789 -1.341 11.146 1.00 95.94 83 GLY A N 1
ATOM 656 C CA . GLY A 1 83 ? -2.245 -0.597 12.314 1.00 95.94 83 GLY A CA 1
ATOM 657 C C . GLY A 1 83 ? -3.160 0.568 11.992 1.00 95.94 83 GLY A C 1
ATOM 658 O O . GLY A 1 83 ? -3.277 0.995 10.846 1.00 95.94 83 GLY A O 1
ATOM 659 N N . TYR A 1 84 ? -3.794 1.102 13.028 1.00 96.25 84 TYR A N 1
ATOM 660 C CA . TYR A 1 84 ? -4.661 2.273 12.972 1.00 96.25 84 TYR A CA 1
ATOM 661 C C . TYR A 1 84 ? -4.082 3.394 13.835 1.00 96.25 84 TYR A C 1
ATOM 663 O O . TYR A 1 84 ? -3.741 3.191 15.000 1.00 96.25 84 TYR A O 1
ATOM 671 N N . TYR A 1 85 ? -3.992 4.591 13.270 1.00 96.50 85 TYR A N 1
ATOM 672 C CA . TYR A 1 85 ? -3.581 5.800 13.962 1.00 96.50 85 TYR A CA 1
ATOM 673 C C . TYR A 1 85 ? -4.804 6.635 14.347 1.00 96.50 85 TYR A C 1
ATOM 675 O O . TYR A 1 85 ? -5.455 7.250 13.498 1.00 96.50 85 TYR A O 1
ATOM 683 N N . ASP A 1 86 ? -5.100 6.706 15.645 1.00 94.62 86 ASP A N 1
ATOM 684 C CA . ASP A 1 86 ? -6.137 7.598 16.149 1.00 94.62 86 ASP A CA 1
ATOM 685 C C . ASP A 1 86 ? -5.611 9.033 16.203 1.00 94.62 86 ASP A C 1
ATOM 687 O O . ASP A 1 86 ? -4.883 9.422 17.118 1.00 94.62 86 ASP A O 1
ATOM 691 N N . LYS A 1 87 ? -6.031 9.846 15.234 1.00 90.56 87 LYS A N 1
ATOM 692 C CA . LYS A 1 87 ? -5.680 11.269 15.150 1.00 90.56 87 LYS A CA 1
ATOM 693 C C . LYS A 1 87 ? -6.042 12.076 16.395 1.00 90.56 87 LYS A C 1
ATOM 695 O O . LYS A 1 87 ? -5.343 13.041 16.697 1.00 90.56 87 LYS A O 1
ATOM 700 N N . LYS A 1 88 ? -7.136 11.742 17.092 1.00 90.38 88 LYS A N 1
ATOM 701 C CA . LYS A 1 88 ? -7.602 12.534 18.242 1.00 90.38 88 LYS A CA 1
ATOM 702 C C . LYS A 1 88 ? -6.731 12.287 19.463 1.00 90.38 88 LYS A C 1
ATOM 704 O O . LYS A 1 88 ? -6.324 13.240 20.119 1.00 90.38 88 LYS A O 1
ATOM 709 N N . SER A 1 89 ? -6.447 11.021 19.759 1.00 92.56 89 SER A N 1
ATOM 710 C CA . SER A 1 89 ? -5.628 10.646 20.916 1.00 92.56 89 SER A CA 1
ATOM 711 C C . SER A 1 89 ? -4.131 10.579 20.607 1.00 92.56 89 SER A C 1
ATOM 713 O O . SER A 1 89 ? -3.333 10.474 21.533 1.00 92.56 89 SER A O 1
ATOM 715 N N . LYS A 1 90 ? -3.743 10.637 19.326 1.00 93.25 90 LYS A N 1
ATOM 716 C CA . LYS A 1 90 ? -2.376 10.424 18.821 1.00 93.25 90 LYS A CA 1
ATOM 717 C C . LYS A 1 90 ? -1.794 9.058 19.205 1.00 93.25 90 LYS A C 1
ATOM 719 O O . LYS A 1 90 ? -0.584 8.927 19.365 1.00 93.25 90 LYS A O 1
ATOM 724 N N . ILE A 1 91 ? -2.650 8.045 19.352 1.00 95.62 91 ILE A N 1
ATOM 725 C CA . ILE A 1 91 ? -2.248 6.678 19.709 1.00 95.62 91 ILE A CA 1
ATOM 726 C C . ILE A 1 91 ? -2.236 5.816 18.449 1.00 95.62 91 ILE A C 1
ATOM 728 O O . ILE A 1 91 ? -3.180 5.844 17.658 1.00 95.62 91 ILE A O 1
ATOM 732 N N . TYR A 1 92 ? -1.172 5.032 18.291 1.00 96.25 92 TYR A N 1
ATOM 733 C CA . TYR A 1 92 ? -1.080 3.996 17.272 1.00 96.25 92 TYR A CA 1
ATOM 734 C C . TYR A 1 92 ? -1.504 2.645 17.854 1.00 96.25 92 TYR A C 1
ATOM 736 O O . TYR A 1 92 ? -0.956 2.191 18.858 1.00 96.25 92 TYR A O 1
ATOM 744 N N . TYR A 1 93 ? -2.476 2.009 17.211 1.00 96.62 93 TYR A N 1
ATOM 745 C CA . TYR A 1 93 ? -2.970 0.683 17.549 1.00 96.62 93 TYR A CA 1
ATOM 746 C C . TYR A 1 93 ? -2.477 -0.304 16.490 1.00 96.62 93 TYR A C 1
ATOM 748 O O . TYR A 1 93 ? -3.006 -0.334 15.379 1.00 96.62 93 TYR A O 1
ATOM 756 N N . SER A 1 94 ? -1.453 -1.088 16.832 1.00 95.38 94 SER A N 1
ATOM 757 C CA . SER A 1 94 ? -0.947 -2.169 15.977 1.00 95.38 94 SER A CA 1
ATOM 758 C C . SER A 1 94 ? -2.004 -3.261 15.801 1.00 95.38 94 SER A C 1
ATOM 760 O O . SER A 1 94 ? -2.741 -3.570 16.738 1.00 95.38 94 SER A O 1
ATOM 762 N N . PHE A 1 95 ? -2.060 -3.860 14.613 1.00 95.38 95 PHE A N 1
ATOM 763 C CA . PHE A 1 95 ? -2.820 -5.084 14.341 1.00 95.38 95 PHE A CA 1
ATOM 764 C C . PHE A 1 95 ? -1.968 -6.337 14.563 1.00 95.38 95 PHE A C 1
ATOM 766 O O . PHE A 1 95 ? -2.509 -7.438 14.626 1.00 95.38 95 PHE A O 1
ATOM 773 N N . LEU A 1 96 ? -0.648 -6.175 14.666 1.00 93.25 96 LEU A N 1
A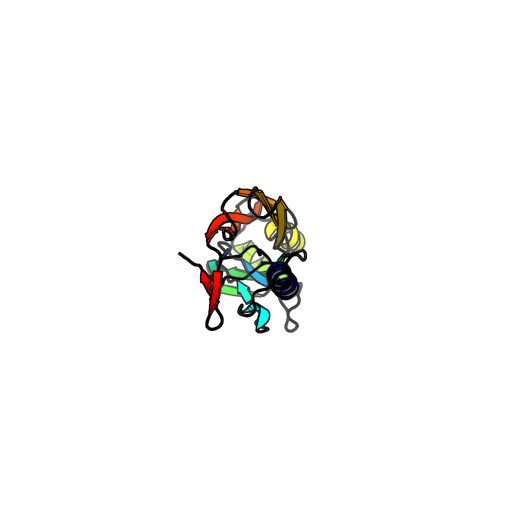TOM 774 C CA . LEU A 1 96 ? 0.313 -7.268 14.721 1.00 93.25 96 LEU A CA 1
ATOM 775 C C . LEU A 1 96 ? 0.591 -7.712 16.163 1.00 93.25 96 LEU A C 1
ATOM 777 O O . LEU A 1 96 ? 0.595 -6.890 17.084 1.00 93.25 96 LEU A O 1
ATOM 781 N N . ASN A 1 97 ? 0.848 -9.007 16.342 1.00 91.75 97 ASN A N 1
ATOM 782 C CA . ASN A 1 97 ? 1.433 -9.576 17.557 1.00 91.75 97 ASN A CA 1
ATOM 783 C C . ASN A 1 97 ? 2.969 -9.474 17.561 1.00 91.75 97 ASN A C 1
ATOM 785 O O . ASN A 1 97 ? 3.583 -8.966 16.622 1.00 91.75 97 ASN A O 1
ATOM 789 N N . ASP A 1 98 ? 3.591 -10.018 18.608 1.00 89.12 98 ASP A N 1
ATOM 790 C CA . ASP A 1 98 ? 5.049 -10.061 18.772 1.00 89.12 98 ASP A CA 1
ATOM 791 C C . ASP A 1 98 ? 5.758 -10.874 17.670 1.00 89.12 98 ASP A C 1
ATOM 793 O O . ASP A 1 98 ? 6.955 -10.714 17.450 1.00 89.12 98 ASP A O 1
ATOM 797 N N . GLN A 1 99 ? 5.025 -11.737 16.959 1.00 88.69 99 GLN A N 1
ATOM 798 C CA . GLN A 1 99 ? 5.508 -12.509 15.812 1.00 88.69 99 GLN A CA 1
ATOM 799 C C . GLN A 1 99 ? 5.290 -11.787 14.470 1.00 88.69 99 GLN A C 1
ATOM 801 O O . GLN A 1 99 ? 5.547 -12.368 13.418 1.00 88.69 99 GLN A O 1
ATOM 806 N N . GLY A 1 100 ? 4.792 -10.546 14.477 1.00 85.12 100 GLY A N 1
ATOM 807 C CA . GLY A 1 100 ? 4.526 -9.774 13.260 1.00 85.12 100 GLY A CA 1
ATOM 808 C C . GLY A 1 100 ? 3.334 -10.280 12.442 1.00 85.12 100 GLY A C 1
ATOM 809 O O . GLY A 1 100 ? 3.192 -9.910 11.283 1.00 85.12 100 GLY A O 1
ATOM 810 N N . SER A 1 101 ? 2.482 -11.130 13.018 1.00 89.06 101 SER A N 1
ATOM 811 C CA . SER A 1 101 ? 1.263 -11.640 12.380 1.00 89.06 101 SER A CA 1
ATOM 812 C C . SER A 1 101 ? 0.034 -10.888 12.880 1.00 89.06 101 SER A C 1
ATOM 814 O O . SER A 1 101 ? -0.005 -10.471 14.038 1.00 89.06 101 SER A O 1
ATOM 816 N N . ILE A 1 102 ? -0.992 -10.748 12.036 1.00 90.38 102 ILE A N 1
ATOM 817 C CA . ILE A 1 102 ? -2.259 -10.121 12.434 1.00 90.38 102 ILE A CA 1
ATOM 818 C C . ILE A 1 102 ? -2.890 -10.921 13.579 1.00 90.38 102 ILE A C 1
ATOM 820 O O . ILE A 1 102 ? -3.212 -12.100 13.431 1.00 90.38 102 ILE A O 1
ATOM 824 N N . ASP A 1 103 ? -3.096 -10.255 14.713 1.00 93.94 103 ASP A N 1
ATOM 825 C CA . ASP A 1 103 ? -3.743 -10.813 15.894 1.00 93.94 103 ASP A CA 1
ATOM 826 C C . ASP A 1 103 ? -5.135 -10.216 16.096 1.00 93.94 103 ASP A C 1
ATOM 828 O O . ASP A 1 103 ? -5.343 -9.001 16.060 1.00 93.94 103 ASP A O 1
ATOM 832 N N . ARG A 1 104 ? -6.110 -11.091 16.358 1.00 92.81 104 ARG A N 1
ATOM 833 C CA . ARG A 1 104 ? -7.517 -10.703 16.492 1.00 92.81 104 ARG A CA 1
ATOM 834 C C . ARG A 1 104 ? -7.749 -9.808 17.710 1.00 92.81 104 ARG A C 1
ATOM 836 O O . ARG A 1 104 ? -8.600 -8.923 17.642 1.00 92.81 104 ARG A O 1
ATOM 843 N N . ALA A 1 105 ? -7.017 -10.001 18.811 1.00 94.31 105 ALA A N 1
ATOM 844 C CA . ALA A 1 105 ? -7.190 -9.182 20.011 1.00 94.31 105 ALA A CA 1
ATOM 845 C C . ALA A 1 105 ? -6.627 -7.764 19.816 1.00 94.31 105 ALA A C 1
ATOM 847 O O . ALA A 1 105 ? -7.286 -6.783 20.174 1.00 94.31 105 ALA A O 1
ATOM 848 N N . SER A 1 106 ? -5.447 -7.641 19.207 1.00 95.12 106 SER A N 1
ATOM 849 C CA . SER A 1 106 ? -4.867 -6.363 18.777 1.00 95.12 106 SER A CA 1
ATOM 850 C C . SER A 1 106 ? -5.765 -5.640 17.775 1.00 95.12 106 SER A C 1
ATOM 852 O O . SER A 1 106 ? -6.087 -4.462 17.961 1.00 95.12 106 SER A O 1
ATOM 854 N N . LEU A 1 107 ? -6.276 -6.367 16.777 1.00 94.69 107 LEU A N 1
ATOM 855 C CA . LEU A 1 107 ? -7.225 -5.828 15.811 1.00 94.69 107 LEU A CA 1
ATOM 856 C C . LEU A 1 107 ? -8.502 -5.316 16.496 1.00 94.69 107 LEU A C 1
ATOM 858 O O . LEU A 1 107 ? -8.979 -4.234 16.156 1.00 94.69 107 LEU A O 1
ATOM 862 N N . GLN A 1 108 ? -9.040 -6.041 17.488 1.00 95.44 108 GLN A N 1
ATOM 863 C CA . GLN A 1 108 ? -10.249 -5.634 18.220 1.00 95.44 108 GLN A CA 1
ATOM 864 C C . GLN A 1 108 ? -10.038 -4.324 18.978 1.00 95.44 108 GLN A C 1
ATOM 866 O O . GLN A 1 108 ? -10.877 -3.431 18.891 1.00 95.44 108 GLN A O 1
ATOM 871 N N . LYS A 1 109 ? -8.893 -4.159 19.650 1.00 95.00 109 LYS A N 1
ATOM 872 C CA . LYS A 1 109 ? -8.551 -2.896 20.328 1.00 95.00 109 LYS A CA 1
ATOM 873 C C . LYS A 1 109 ? -8.522 -1.723 19.351 1.00 95.00 109 LYS A C 1
ATOM 875 O O . LYS A 1 109 ? -9.029 -0.644 19.663 1.00 95.00 109 LYS A O 1
ATOM 880 N N . ALA A 1 110 ? -7.942 -1.933 18.172 1.00 95.25 110 ALA A N 1
ATOM 881 C CA . ALA A 1 110 ? -7.900 -0.913 17.139 1.00 95.25 110 ALA A CA 1
ATOM 882 C C . ALA A 1 110 ? -9.294 -0.594 16.582 1.00 95.25 110 ALA A C 1
ATOM 884 O O . ALA A 1 110 ? -9.632 0.580 16.418 1.00 95.25 110 ALA A O 1
ATOM 885 N N . PHE A 1 111 ? -10.117 -1.619 16.343 1.00 95.12 111 PHE A N 1
ATOM 886 C CA . PHE A 1 111 ? -11.497 -1.457 15.895 1.00 95.12 111 PHE A CA 1
ATOM 887 C C . PHE A 1 111 ? -12.333 -0.670 16.909 1.00 95.12 111 PHE A C 1
ATOM 889 O O . PHE A 1 111 ? -13.016 0.274 16.521 1.00 95.12 111 PHE A O 1
ATOM 896 N N . ASP A 1 112 ? -12.230 -0.981 18.202 1.00 93.75 112 ASP A N 1
ATOM 897 C CA . ASP A 1 112 ? -12.962 -0.276 19.259 1.00 93.75 112 ASP A CA 1
ATOM 898 C C . ASP A 1 112 ? -12.561 1.206 19.333 1.00 93.75 112 ASP A C 1
ATOM 900 O O . ASP A 1 112 ? -13.406 2.086 19.526 1.00 93.75 112 ASP A O 1
ATOM 904 N N . ALA A 1 113 ? -11.269 1.511 19.159 1.00 93.81 113 ALA A N 1
ATOM 905 C CA . ALA A 1 113 ? -10.776 2.885 19.092 1.00 93.81 113 ALA A CA 1
ATOM 906 C C . ALA A 1 113 ? -11.285 3.612 17.837 1.00 93.81 113 ALA A C 1
ATOM 908 O O . ALA A 1 113 ? -11.775 4.740 17.915 1.00 93.81 113 ALA A O 1
ATOM 909 N N . TRP A 1 114 ? -11.228 2.953 16.680 1.00 92.50 114 TRP A N 1
ATOM 910 C CA . TRP A 1 114 ? -11.729 3.490 15.419 1.00 92.50 114 TRP A CA 1
ATOM 911 C C . TRP A 1 114 ? -13.245 3.742 15.459 1.00 92.50 114 TRP A C 1
ATOM 913 O O . TRP A 1 114 ? -13.713 4.816 15.066 1.00 92.50 114 TRP A O 1
ATOM 923 N N . GLN A 1 115 ? -14.025 2.803 15.999 1.00 91.69 115 GLN A N 1
ATOM 924 C CA . GLN A 1 115 ? -15.486 2.872 16.049 1.00 91.69 115 GLN A CA 1
ATOM 925 C C . GLN A 1 115 ? -15.977 4.042 16.908 1.00 91.69 115 GLN A C 1
ATOM 927 O O . GLN A 1 115 ? -16.948 4.703 16.536 1.00 91.69 115 GLN A O 1
ATOM 932 N N . LYS A 1 116 ? -15.273 4.373 18.001 1.00 89.50 116 LYS A N 1
ATOM 933 C CA . LYS A 1 116 ? -15.556 5.574 18.813 1.00 89.50 116 LYS A CA 1
ATOM 934 C C . LYS A 1 116 ? -15.494 6.863 17.990 1.00 89.50 116 LYS A C 1
ATOM 936 O O . LYS A 1 116 ? -16.242 7.801 18.257 1.00 89.50 116 LYS A O 1
ATOM 941 N N . ASN A 1 117 ? -14.632 6.912 16.974 1.00 84.19 117 ASN A N 1
ATOM 942 C CA . ASN A 1 117 ? -14.515 8.058 16.072 1.00 84.19 117 ASN A CA 1
ATOM 943 C C . ASN A 1 117 ? -15.508 8.009 14.904 1.00 84.19 117 ASN A C 1
ATOM 945 O O . ASN A 1 117 ? -15.924 9.061 14.420 1.00 84.19 117 ASN A O 1
ATOM 949 N N . TYR A 1 118 ? -15.923 6.810 14.496 1.00 80.38 118 TYR A N 1
ATOM 950 C CA . TYR A 1 118 ? -16.844 6.550 13.389 1.00 80.38 118 TYR A CA 1
ATOM 951 C C . TYR A 1 118 ? -18.222 6.089 13.878 1.00 80.38 118 TYR A C 1
ATOM 953 O O . TYR A 1 118 ? -18.801 5.191 13.275 1.00 80.38 118 TYR A O 1
ATOM 961 N N . GLY A 1 119 ? -18.770 6.715 14.931 1.00 68.75 119 GLY A N 1
ATOM 962 C CA . GLY A 1 119 ? -19.946 6.280 15.718 1.00 68.75 119 GLY A CA 1
ATOM 963 C C . GLY A 1 119 ? -21.263 5.945 14.984 1.00 68.75 119 GLY A C 1
ATOM 964 O O . GLY A 1 119 ? -22.262 5.636 15.624 1.00 68.75 119 GLY A O 1
ATOM 965 N N . VAL A 1 120 ? -21.285 5.976 13.652 1.00 76.88 120 VAL A N 1
ATOM 966 C CA . VAL A 1 120 ? -22.362 5.483 12.778 1.00 76.88 120 VAL A CA 1
ATOM 967 C C . VAL A 1 120 ? -22.108 4.038 12.299 1.00 76.88 120 VAL A C 1
ATOM 969 O O . VAL A 1 120 ? -23.025 3.378 11.809 1.00 76.88 120 VAL A O 1
ATOM 972 N N . TYR A 1 121 ? -20.888 3.508 12.432 1.00 81.12 121 TYR A N 1
ATOM 973 C CA . TYR A 1 121 ? -20.535 2.165 11.976 1.00 81.12 121 TYR A CA 1
ATOM 974 C C . TYR A 1 121 ? -21.041 1.092 12.947 1.00 81.12 121 TYR A C 1
ATOM 976 O O . TYR A 1 121 ? -20.596 1.002 14.090 1.00 81.12 121 TYR A O 1
ATOM 984 N N . LYS A 1 122 ? -21.976 0.262 12.475 1.00 81.88 122 LYS A N 1
ATOM 985 C CA . LYS A 1 122 ? -22.651 -0.773 13.280 1.00 81.88 122 LYS A CA 1
ATOM 986 C C . LYS A 1 122 ? -22.202 -2.205 12.976 1.00 81.88 122 LYS A C 1
ATOM 988 O O . LYS A 1 122 ? -22.715 -3.134 13.589 1.00 81.88 122 LYS A O 1
ATOM 993 N N . LYS A 1 123 ? -21.319 -2.405 11.994 1.00 86.75 123 LYS A N 1
ATOM 994 C CA . LYS A 1 123 ? -20.853 -3.749 11.623 1.00 86.75 123 LYS A CA 1
ATOM 995 C C . LYS A 1 123 ? -19.684 -4.171 12.522 1.00 86.75 123 LYS A C 1
ATOM 997 O O . LYS A 1 123 ? -19.051 -3.315 13.129 1.00 86.75 123 LYS A O 1
ATOM 1002 N N . GLY A 1 124 ? -19.437 -5.476 12.627 1.00 89.31 124 GLY A N 1
ATOM 1003 C CA . GLY A 1 124 ? -18.367 -6.029 13.465 1.00 89.31 124 GLY A CA 1
ATOM 1004 C C . GLY A 1 124 ? -16.971 -5.910 12.848 1.00 89.31 124 GLY A C 1
ATOM 1005 O O . GLY A 1 124 ? -16.827 -5.523 11.687 1.00 89.31 124 GLY A O 1
ATOM 1006 N N . ILE A 1 125 ? -15.963 -6.299 13.630 1.00 92.31 125 ILE A N 1
ATOM 1007 C CA . ILE A 1 125 ? -14.540 -6.227 13.279 1.00 92.31 125 ILE A CA 1
ATOM 1008 C C . ILE A 1 125 ? -14.188 -6.928 11.966 1.00 92.31 125 ILE A C 1
ATOM 1010 O O . ILE A 1 125 ? -13.491 -6.340 11.147 1.00 92.31 125 ILE A O 1
ATOM 1014 N N . ASP A 1 126 ? -14.703 -8.139 11.737 1.00 89.69 126 ASP A N 1
ATOM 1015 C CA . ASP A 1 126 ? -14.389 -8.915 10.532 1.00 89.69 126 ASP A CA 1
ATOM 1016 C C . ASP A 1 126 ? -14.871 -8.158 9.286 1.00 89.69 126 ASP A C 1
ATOM 1018 O O . ASP A 1 126 ? -14.150 -7.984 8.309 1.00 89.69 126 ASP A O 1
ATOM 1022 N N . ILE A 1 127 ? -16.067 -7.566 9.368 1.00 88.31 127 ILE A N 1
ATOM 1023 C CA . ILE A 1 127 ? -16.600 -6.742 8.286 1.00 88.31 127 ILE A CA 1
ATOM 1024 C C . ILE A 1 127 ? -15.805 -5.438 8.148 1.00 88.31 127 ILE A C 1
ATOM 1026 O O . ILE A 1 127 ? -15.595 -4.969 7.034 1.00 88.31 127 ILE A O 1
ATOM 1030 N N . TRP A 1 128 ? -15.347 -4.826 9.234 1.00 90.00 128 TRP A N 1
ATOM 1031 C CA . TRP A 1 128 ? -14.496 -3.643 9.133 1.00 90.00 128 TRP A CA 1
ATOM 1032 C C . TRP A 1 128 ? -13.171 -3.955 8.434 1.00 90.00 128 TRP A C 1
ATOM 1034 O O . TRP A 1 128 ? -12.811 -3.266 7.481 1.00 90.00 128 TRP A O 1
ATOM 1044 N N . PHE A 1 129 ? -12.499 -5.031 8.820 1.00 89.62 129 PHE A N 1
ATOM 1045 C CA . PHE A 1 129 ? -11.253 -5.446 8.192 1.00 89.62 129 PHE A CA 1
ATOM 1046 C C . PHE A 1 129 ? -11.458 -5.796 6.706 1.00 89.62 129 PHE A C 1
ATOM 1048 O O . PHE A 1 129 ? -10.859 -5.175 5.825 1.00 89.62 129 PHE A O 1
ATOM 1055 N N . ASP A 1 130 ? -12.410 -6.678 6.403 1.00 84.81 130 ASP A N 1
ATOM 1056 C CA . ASP A 1 130 ? -12.620 -7.186 5.042 1.00 84.81 130 ASP A CA 1
ATOM 1057 C C . ASP A 1 130 ? -13.264 -6.167 4.103 1.00 84.81 130 ASP A C 1
ATOM 1059 O O . ASP A 1 130 ? -13.051 -6.195 2.892 1.00 84.81 130 ASP A O 1
ATOM 1063 N N . GLN A 1 131 ? -14.119 -5.289 4.634 1.00 82.62 131 GLN A N 1
ATOM 1064 C CA . GLN A 1 131 ? -14.963 -4.420 3.818 1.00 82.62 131 GLN A CA 1
ATOM 1065 C C . GLN A 1 131 ? -14.632 -2.942 3.901 1.00 82.62 131 GLN A C 1
ATOM 1067 O O . GLN A 1 131 ? -15.050 -2.205 3.008 1.00 82.62 131 GLN A O 1
ATOM 1072 N N . TRP A 1 132 ? -13.988 -2.498 4.978 1.00 85.38 132 TRP A N 1
ATOM 1073 C CA . TRP A 1 132 ? -13.599 -1.105 5.143 1.00 85.38 132 TRP A CA 1
ATOM 1074 C C . TRP A 1 132 ? -12.114 -0.925 4.875 1.00 85.38 132 TRP A C 1
ATOM 1076 O O . TRP A 1 132 ? -11.767 -0.120 4.016 1.00 85.38 132 TRP A O 1
ATOM 1086 N N . LEU A 1 133 ? -11.252 -1.696 5.543 1.00 88.44 133 LEU A N 1
ATOM 1087 C CA . LEU A 1 133 ? -9.820 -1.724 5.222 1.00 88.44 133 LEU A CA 1
ATOM 1088 C C . LEU A 1 133 ? -9.567 -2.409 3.878 1.00 88.44 133 LEU A C 1
ATOM 1090 O O . LEU A 1 133 ? -8.637 -2.039 3.170 1.00 88.44 133 LEU A O 1
ATOM 1094 N N . CYS A 1 134 ? -10.483 -3.308 3.504 1.00 82.12 134 CYS A N 1
ATOM 1095 C CA . CYS A 1 134 ? -10.513 -4.030 2.239 1.00 82.12 134 CYS A CA 1
ATOM 1096 C C . CYS A 1 134 ? -9.320 -4.980 2.040 1.00 82.12 134 CYS A C 1
ATOM 1098 O O . CYS A 1 134 ? -9.003 -5.311 0.903 1.00 82.12 134 CYS A O 1
ATOM 1100 N N . GLY A 1 135 ? -8.715 -5.458 3.132 1.00 84.31 135 GLY A N 1
ATOM 1101 C CA . GLY A 1 135 ? -7.593 -6.399 3.097 1.00 84.31 135 GLY A CA 1
ATOM 1102 C C . GLY A 1 135 ? -6.316 -5.818 2.484 1.00 84.31 135 GLY A C 1
ATOM 1103 O O . GLY A 1 135 ? -6.080 -4.608 2.538 1.00 84.31 135 GLY A O 1
ATOM 1104 N N . ASP A 1 136 ? -5.498 -6.703 1.919 1.00 89.31 136 ASP A N 1
ATOM 1105 C CA . ASP A 1 136 ? -4.224 -6.344 1.301 1.00 89.31 136 ASP A CA 1
ATOM 1106 C C . ASP A 1 136 ? -4.440 -5.559 -0.000 1.00 89.31 136 ASP A C 1
ATOM 1108 O O . ASP A 1 136 ? -5.347 -5.846 -0.787 1.00 89.31 136 ASP A O 1
ATOM 1112 N N . ILE A 1 137 ? -3.582 -4.569 -0.245 1.00 90.12 137 ILE A N 1
ATOM 1113 C CA . ILE A 1 137 ? -3.543 -3.837 -1.510 1.00 90.12 137 ILE A CA 1
ATOM 1114 C C . ILE A 1 137 ? -2.444 -4.449 -2.377 1.00 90.12 137 ILE A C 1
ATOM 1116 O O . ILE A 1 137 ? -1.261 -4.339 -2.060 1.00 90.12 137 ILE A O 1
ATOM 1120 N N . GLY A 1 138 ? -2.842 -5.081 -3.477 1.00 89.62 138 GLY A N 1
ATOM 1121 C CA . GLY A 1 138 ? -1.943 -5.642 -4.476 1.00 89.62 138 GLY A CA 1
ATOM 1122 C C . GLY A 1 138 ? -1.752 -4.699 -5.660 1.00 89.62 138 GLY A C 1
ATOM 1123 O O . GLY A 1 138 ? -2.725 -4.160 -6.194 1.00 89.62 138 GLY A O 1
ATOM 1124 N N . VAL A 1 139 ? -0.505 -4.545 -6.101 1.00 85.94 139 VAL A N 1
ATOM 1125 C CA . VAL A 1 139 ? -0.146 -3.887 -7.362 1.00 85.94 139 VAL A CA 1
ATOM 1126 C C . VAL A 1 139 ? 0.267 -4.964 -8.349 1.00 85.94 139 VAL A C 1
ATOM 1128 O O . VAL A 1 139 ? 1.216 -5.712 -8.122 1.00 85.94 139 VAL A O 1
ATOM 1131 N N . ILE A 1 140 ? -0.466 -5.057 -9.447 1.00 82.75 140 ILE A N 1
ATOM 1132 C CA . ILE A 1 140 ? -0.212 -5.982 -10.542 1.00 82.75 140 ILE A CA 1
ATOM 1133 C C . ILE A 1 140 ? 0.059 -5.125 -11.762 1.00 82.75 140 ILE A C 1
ATOM 1135 O O . ILE A 1 140 ? -0.819 -4.387 -12.196 1.00 82.75 140 ILE A O 1
ATOM 1139 N N . HIS A 1 141 ? 1.244 -5.236 -12.337 1.00 79.25 141 HIS A N 1
ATOM 1140 C CA . HIS A 1 141 ? 1.542 -4.593 -13.606 1.00 79.25 141 HIS A CA 1
ATOM 1141 C C . HIS A 1 141 ? 1.752 -5.656 -14.680 1.00 79.25 141 HIS A C 1
ATOM 1143 O O . HIS A 1 141 ? 2.050 -6.821 -14.409 1.00 79.25 141 HIS A O 1
ATOM 1149 N N . ASN A 1 142 ? 1.498 -5.249 -15.908 1.00 70.94 142 ASN A N 1
ATOM 1150 C CA . ASN A 1 142 ? 1.685 -6.030 -17.106 1.00 70.94 142 ASN A CA 1
ATOM 1151 C C . ASN A 1 142 ? 2.347 -5.112 -18.116 1.00 70.94 142 ASN A C 1
ATOM 1153 O O . ASN A 1 142 ? 1.818 -4.036 -18.393 1.00 70.94 142 ASN A O 1
ATOM 1157 N N . HIS A 1 143 ? 3.477 -5.552 -18.643 1.00 70.69 143 HIS A N 1
ATOM 1158 C CA . HIS A 1 143 ? 4.202 -4.859 -19.690 1.00 70.69 143 HIS A CA 1
ATOM 1159 C C . HIS A 1 143 ? 4.179 -5.727 -20.945 1.00 70.69 143 HIS A C 1
ATOM 1161 O O . HIS A 1 143 ? 4.483 -6.921 -20.878 1.00 70.69 143 HIS A O 1
ATOM 1167 N N . VAL A 1 144 ? 3.778 -5.136 -22.068 1.00 60.06 144 VAL A N 1
ATOM 1168 C CA . VAL A 1 144 ? 3.860 -5.757 -23.386 1.00 60.06 144 VAL A CA 1
ATOM 1169 C C . VAL A 1 144 ? 4.596 -4.799 -24.314 1.00 60.06 144 VAL A C 1
ATOM 1171 O O . VAL A 1 144 ? 4.094 -3.733 -24.671 1.00 60.06 144 VAL A O 1
ATOM 1174 N N . GLU A 1 145 ? 5.797 -5.202 -24.713 1.00 55.06 145 GLU A N 1
ATOM 1175 C CA . GLU A 1 145 ? 6.605 -4.490 -25.695 1.00 55.06 145 GLU A CA 1
ATOM 1176 C C . GLU A 1 145 ? 6.263 -4.990 -27.103 1.00 55.06 145 GLU A C 1
ATOM 1178 O O . GLU A 1 145 ? 6.504 -6.152 -27.446 1.00 55.06 145 GLU A O 1
ATOM 1183 N N . PHE A 1 146 ? 5.727 -4.111 -27.953 1.00 51.62 146 PHE A N 1
ATOM 1184 C CA . PHE A 1 146 ? 5.555 -4.394 -29.373 1.00 51.62 146 PHE A CA 1
ATOM 1185 C C . PHE A 1 146 ? 6.668 -3.701 -30.167 1.00 51.62 146 PHE A C 1
ATOM 1187 O O . PHE A 1 146 ? 6.635 -2.500 -30.446 1.00 51.62 146 PHE A O 1
ATOM 1194 N N . PHE A 1 147 ? 7.653 -4.502 -30.582 1.00 52.66 147 PHE A N 1
ATOM 1195 C CA . PHE A 1 147 ? 8.726 -4.106 -31.501 1.00 52.66 147 PHE A CA 1
ATOM 1196 C C . PHE A 1 147 ? 9.657 -2.983 -31.007 1.00 52.66 147 PHE A C 1
ATOM 1198 O O . PHE A 1 147 ? 10.020 -2.128 -31.813 1.00 52.66 147 PHE A O 1
ATOM 1205 N N . GLY A 1 148 ? 10.078 -2.970 -29.734 1.00 50.59 148 GLY A N 1
ATOM 1206 C CA . GLY A 1 148 ? 11.245 -2.208 -29.230 1.00 50.59 148 GLY A CA 1
ATOM 1207 C C . GLY A 1 148 ? 11.149 -0.670 -29.192 1.00 50.59 148 GLY A C 1
ATOM 1208 O O . GLY A 1 148 ? 11.799 -0.004 -28.392 1.00 50.59 148 GLY A O 1
ATOM 1209 N N . TYR A 1 149 ? 10.388 -0.091 -30.121 1.00 51.44 149 TYR A N 1
ATOM 1210 C CA . TYR A 1 149 ? 10.442 1.311 -30.539 1.00 51.44 149 TYR A CA 1
ATOM 1211 C C . TYR A 1 149 ? 9.091 1.843 -31.036 1.00 51.44 149 TYR A C 1
ATOM 1213 O O . TYR A 1 149 ? 8.940 3.055 -31.180 1.00 51.44 149 TYR A O 1
ATOM 1221 N N . LEU A 1 150 ? 8.138 0.962 -31.371 1.00 51.16 150 LEU A N 1
ATOM 1222 C CA . LEU A 1 150 ? 6.910 1.346 -32.075 1.00 51.16 150 LEU A CA 1
ATOM 1223 C C . LEU A 1 150 ? 5.723 1.545 -31.133 1.00 51.16 150 LEU A C 1
ATOM 1225 O O . LEU A 1 150 ? 4.971 2.500 -31.315 1.00 51.16 150 LEU A O 1
ATOM 1229 N N . SER A 1 151 ? 5.548 0.678 -30.134 1.00 57.50 151 SER A N 1
ATOM 1230 C CA . SER A 1 151 ? 4.476 0.818 -29.149 1.00 57.50 151 SER A CA 1
ATOM 1231 C C . SER A 1 151 ? 4.781 -0.013 -27.907 1.00 57.50 151 SER A C 1
ATOM 1233 O O . SER A 1 151 ? 5.032 -1.214 -28.001 1.00 57.50 151 SER A O 1
ATOM 1235 N N . ASN A 1 152 ? 4.753 0.639 -26.749 1.00 66.62 152 ASN A N 1
ATOM 1236 C CA . ASN A 1 152 ? 4.733 -0.026 -25.456 1.00 66.62 152 ASN A CA 1
ATOM 1237 C C . ASN A 1 152 ? 3.325 0.092 -24.887 1.00 66.62 152 ASN A C 1
ATOM 1239 O O . ASN A 1 152 ? 2.782 1.197 -24.792 1.00 66.62 152 ASN A O 1
ATOM 1243 N N . GLU A 1 153 ? 2.745 -1.044 -24.512 1.00 68.62 153 GLU A N 1
ATOM 1244 C CA . GLU A 1 153 ? 1.472 -1.090 -23.807 1.00 68.62 153 GLU A CA 1
ATOM 1245 C C . GLU A 1 153 ? 1.698 -1.601 -22.394 1.00 68.62 153 GLU A C 1
ATOM 1247 O O . GLU A 1 153 ? 2.190 -2.709 -22.169 1.00 68.62 153 GLU A O 1
ATOM 1252 N N . GLU A 1 154 ? 1.302 -0.785 -21.426 1.00 75.00 154 GLU A N 1
ATOM 1253 C CA . GLU A 1 154 ? 1.393 -1.139 -20.024 1.00 75.00 154 GLU A CA 1
ATOM 1254 C C . GLU A 1 154 ? 0.044 -1.006 -19.342 1.00 75.00 154 GLU A C 1
ATOM 1256 O O . GLU A 1 154 ? -0.666 -0.007 -19.474 1.00 75.00 154 GLU A O 1
ATOM 1261 N N . MET A 1 155 ? -0.297 -2.028 -18.567 1.00 78.25 155 MET A N 1
ATOM 1262 C CA . MET A 1 155 ? -1.478 -2.036 -17.724 1.00 78.25 155 MET A CA 1
ATOM 1263 C C . MET A 1 155 ? -1.045 -2.247 -16.283 1.00 78.25 155 MET A C 1
ATOM 1265 O O . MET A 1 155 ? -0.491 -3.288 -15.941 1.00 78.25 155 MET A O 1
ATOM 1269 N N . THR A 1 156 ? -1.357 -1.287 -15.421 1.00 80.75 156 THR A N 1
ATOM 1270 C CA . THR A 1 156 ? -1.200 -1.431 -13.976 1.00 80.75 156 THR A CA 1
ATOM 1271 C C . THR A 1 156 ? -2.563 -1.471 -13.314 1.00 80.75 156 THR A C 1
ATOM 1273 O O . THR A 1 156 ? -3.365 -0.550 -13.444 1.00 80.75 156 THR A O 1
ATOM 1276 N N . ILE A 1 157 ? -2.814 -2.536 -12.568 1.00 84.56 157 ILE A N 1
ATOM 1277 C CA . ILE A 1 157 ? -3.977 -2.722 -11.714 1.00 84.56 157 ILE A CA 1
ATOM 1278 C C . ILE A 1 157 ? -3.505 -2.583 -10.275 1.00 84.56 157 ILE A C 1
ATOM 1280 O O . ILE A 1 157 ? -2.641 -3.329 -9.822 1.00 84.56 157 ILE A O 1
ATOM 1284 N N . ILE A 1 158 ? -4.110 -1.660 -9.540 1.00 85.31 158 ILE A N 1
ATOM 1285 C CA . ILE A 1 158 ? -4.031 -1.644 -8.088 1.00 85.31 158 ILE A CA 1
ATOM 1286 C C . ILE A 1 158 ? -5.388 -2.029 -7.523 1.00 85.31 158 ILE A C 1
ATOM 1288 O O . ILE A 1 158 ? -6.423 -1.492 -7.922 1.00 85.31 158 ILE A O 1
ATOM 1292 N N . GLN A 1 159 ? -5.397 -3.001 -6.624 1.00 88.88 159 GLN A N 1
ATOM 1293 C CA . GLN A 1 159 ? -6.638 -3.558 -6.115 1.00 88.88 159 GLN A CA 1
ATOM 1294 C C . GLN A 1 159 ? -6.522 -3.978 -4.663 1.00 88.88 159 GLN A C 1
ATOM 1296 O O . GLN A 1 159 ? -5.441 -4.274 -4.170 1.00 88.88 159 GLN A O 1
ATOM 1301 N N . ASN A 1 160 ? -7.669 -4.033 -4.009 1.00 87.88 160 ASN A N 1
ATOM 1302 C CA . ASN A 1 160 ? -7.874 -4.698 -2.735 1.00 87.88 160 ASN A CA 1
ATOM 1303 C C . ASN A 1 160 ? -9.104 -5.618 -2.854 1.00 87.88 160 ASN A C 1
ATOM 1305 O O . ASN A 1 160 ? -9.655 -5.762 -3.947 1.00 87.88 160 ASN A O 1
ATOM 1309 N N . ASN A 1 161 ? -9.583 -6.219 -1.763 1.00 84.50 161 ASN A N 1
ATOM 1310 C CA . ASN A 1 161 ? -10.685 -7.197 -1.808 1.00 84.50 161 ASN A CA 1
ATOM 1311 C C . ASN A 1 161 ? -12.009 -6.657 -2.390 1.00 84.50 161 ASN A C 1
ATOM 1313 O O . ASN A 1 161 ? -12.927 -7.434 -2.652 1.00 84.50 161 ASN A O 1
ATOM 1317 N N . LYS A 1 162 ? -12.158 -5.336 -2.551 1.00 84.06 162 LYS A N 1
ATOM 1318 C CA . LYS A 1 162 ? -13.418 -4.699 -2.969 1.00 84.06 162 LYS A CA 1
ATOM 1319 C C . LYS A 1 162 ? -13.307 -3.693 -4.094 1.00 84.06 162 LYS A C 1
ATOM 1321 O O . LYS A 1 162 ? -14.265 -3.504 -4.840 1.00 84.06 162 LYS A O 1
ATOM 1326 N N . ASN A 1 163 ? -12.197 -2.980 -4.148 1.00 84.06 163 ASN A N 1
ATOM 1327 C CA . ASN A 1 163 ? -11.979 -1.873 -5.050 1.00 84.06 163 ASN A CA 1
ATOM 1328 C C . ASN A 1 163 ? -10.791 -2.221 -5.937 1.00 84.06 163 ASN A C 1
ATOM 1330 O O . ASN A 1 163 ? -9.757 -2.671 -5.448 1.00 84.06 163 ASN A O 1
ATOM 1334 N N . PHE A 1 164 ? -10.932 -1.957 -7.228 1.00 86.50 164 PHE A N 1
ATOM 1335 C CA . PHE A 1 164 ? -9.833 -2.020 -8.174 1.00 86.50 164 PHE A CA 1
ATOM 1336 C C . PHE A 1 164 ? -9.783 -0.717 -8.962 1.00 86.50 164 PHE A C 1
ATOM 1338 O O . PHE A 1 164 ? -10.809 -0.086 -9.234 1.00 86.50 164 PHE A O 1
ATOM 1345 N N . HIS A 1 165 ? -8.575 -0.323 -9.322 1.00 85.12 165 HIS A N 1
ATOM 1346 C CA . HIS A 1 165 ? -8.311 0.762 -10.239 1.00 85.12 165 HIS A CA 1
ATOM 1347 C C . HIS A 1 165 ? -7.240 0.298 -11.215 1.00 85.12 165 HIS A C 1
ATOM 1349 O O . HIS A 1 165 ? -6.155 -0.114 -10.810 1.00 85.12 165 HIS A O 1
ATOM 1355 N N . SER A 1 166 ? -7.550 0.362 -12.503 1.00 81.75 166 SER A N 1
ATOM 1356 C CA . SER A 1 166 ? -6.603 0.056 -13.565 1.00 81.75 166 SER A CA 1
ATOM 1357 C C . SER A 1 166 ? -6.224 1.330 -14.298 1.00 81.75 166 SER A C 1
ATOM 1359 O O . SER A 1 166 ? -7.101 2.087 -14.713 1.00 81.75 166 SER A O 1
ATOM 1361 N N . CYS A 1 167 ? -4.933 1.528 -14.511 1.00 75.06 167 CYS A N 1
ATOM 1362 C CA . CYS A 1 167 ? -4.419 2.475 -15.480 1.00 75.06 167 CYS A CA 1
ATOM 1363 C C . CYS A 1 167 ? -3.818 1.689 -16.645 1.00 75.06 167 CYS A C 1
ATOM 1365 O O . CYS A 1 167 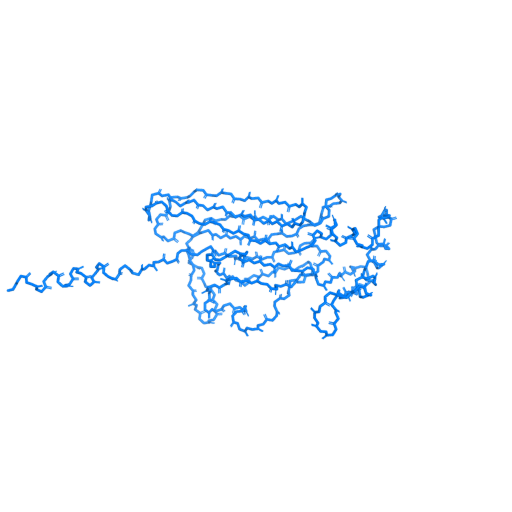? -3.059 0.745 -16.426 1.00 75.06 167 CYS A O 1
ATOM 1367 N N . MET A 1 168 ? -4.185 2.063 -17.866 1.00 74.50 168 MET A N 1
ATOM 1368 C CA . MET A 1 168 ? -3.587 1.535 -19.084 1.00 74.50 168 MET A CA 1
ATOM 1369 C C . MET A 1 168 ? -2.965 2.697 -19.839 1.00 74.50 168 MET A C 1
ATOM 1371 O O . MET A 1 168 ? -3.625 3.717 -20.047 1.00 74.50 168 MET A O 1
ATOM 1375 N N . ILE A 1 169 ? -1.710 2.541 -20.236 1.00 63.91 169 ILE A N 1
ATOM 1376 C CA . ILE A 1 169 ? -0.992 3.534 -21.022 1.00 63.91 169 ILE A CA 1
ATOM 1377 C C . ILE A 1 169 ? -0.424 2.845 -22.242 1.00 63.91 169 ILE A C 1
ATOM 1379 O O . ILE A 1 169 ? 0.241 1.818 -22.139 1.00 63.91 169 ILE A O 1
ATOM 1383 N N . ASN A 1 170 ? -0.676 3.460 -23.391 1.00 65.12 170 ASN A N 1
ATOM 1384 C CA . ASN A 1 170 ? 0.074 3.201 -24.603 1.00 65.12 170 ASN A CA 1
ATOM 1385 C C . ASN A 1 170 ? 0.993 4.403 -24.834 1.00 65.12 170 ASN A C 1
ATOM 1387 O O . ASN A 1 170 ? 0.527 5.546 -24.818 1.00 65.12 170 ASN A O 1
ATOM 1391 N N . TYR A 1 171 ? 2.287 4.153 -24.990 1.00 63.91 171 TYR A N 1
ATOM 1392 C CA . TYR A 1 171 ? 3.259 5.193 -25.294 1.00 63.91 171 TYR A CA 1
ATOM 1393 C C . TYR A 1 171 ? 4.262 4.721 -26.349 1.00 63.91 171 TYR A C 1
ATOM 1395 O O . TYR A 1 171 ? 4.660 3.558 -26.407 1.00 63.91 171 TYR A O 1
ATOM 1403 N N . SER A 1 172 ? 4.680 5.659 -27.198 1.00 56.97 172 SER A N 1
ATOM 1404 C CA . SER A 1 172 ? 5.636 5.452 -28.288 1.00 56.97 172 SER A CA 1
ATOM 1405 C C . SER A 1 172 ? 6.759 6.482 -28.162 1.00 56.97 172 SER A C 1
ATOM 1407 O O . SER A 1 172 ? 6.812 7.461 -28.904 1.00 56.97 172 SER A O 1
ATOM 1409 N N . GLU A 1 173 ? 7.625 6.318 -27.166 1.00 54.62 173 GLU A N 1
ATOM 1410 C CA . GLU A 1 173 ? 8.681 7.291 -26.869 1.00 54.62 173 GLU A CA 1
ATOM 1411 C C . GLU A 1 173 ? 10.056 6.616 -26.743 1.00 54.62 173 GLU A C 1
ATOM 1413 O O . GLU A 1 173 ? 10.656 6.547 -25.678 1.00 54.62 173 GLU A O 1
ATOM 1418 N N . GLY A 1 174 ? 10.579 6.102 -27.858 1.00 53.88 174 GLY A N 1
ATOM 1419 C CA . GLY A 1 174 ? 11.959 5.608 -27.945 1.00 53.88 174 GLY A CA 1
ATOM 1420 C C . GLY A 1 174 ? 12.341 4.504 -26.940 1.00 53.88 174 GLY A C 1
ATOM 1421 O O . GLY A 1 174 ? 11.533 3.995 -26.173 1.00 53.88 174 GLY A O 1
ATOM 1422 N N . LEU A 1 175 ? 13.618 4.116 -26.943 1.00 54.06 175 LEU A N 1
ATOM 1423 C CA . LEU A 1 175 ? 14.140 3.018 -26.107 1.00 54.06 175 LEU A CA 1
ATOM 1424 C C . LEU A 1 175 ? 14.126 3.297 -24.596 1.00 54.06 175 LEU A C 1
ATOM 1426 O O . LEU A 1 175 ? 14.297 2.369 -23.802 1.00 54.06 175 LEU A O 1
ATOM 1430 N N . PHE A 1 176 ? 13.986 4.561 -24.182 1.00 56.84 176 PHE A N 1
ATOM 1431 C CA . PHE A 1 176 ? 14.286 5.006 -22.814 1.00 56.84 176 PHE A CA 1
ATOM 1432 C C . PHE A 1 176 ? 13.099 5.588 -22.047 1.00 56.84 176 PHE A C 1
ATOM 1434 O O . PHE A 1 176 ? 13.256 5.843 -20.850 1.00 56.84 176 PHE A O 1
ATOM 1441 N N . SER A 1 177 ? 11.930 5.769 -22.673 1.00 54.53 177 SER A N 1
ATOM 1442 C CA . SER A 1 177 ? 10.747 6.154 -21.905 1.00 54.53 177 SER A CA 1
ATOM 1443 C C . SER A 1 177 ? 10.280 5.003 -21.027 1.00 54.53 177 SER A C 1
ATOM 1445 O O . SER A 1 177 ? 10.256 3.836 -21.432 1.00 54.53 177 SER A O 1
ATOM 1447 N N . ARG A 1 178 ? 9.961 5.338 -19.782 1.00 72.31 178 ARG A N 1
ATOM 1448 C CA . ARG A 1 178 ? 9.554 4.401 -18.739 1.00 72.31 178 ARG A CA 1
ATOM 1449 C C . ARG A 1 178 ? 8.273 4.884 -18.086 1.00 72.31 178 ARG A C 1
ATOM 1451 O O . ARG A 1 178 ? 8.057 6.090 -17.938 1.00 72.31 178 ARG A O 1
ATOM 1458 N N . LEU A 1 179 ? 7.444 3.925 -17.685 1.00 76.19 179 LEU A N 1
ATOM 1459 C CA . LEU A 1 179 ? 6.281 4.200 -16.866 1.00 76.19 179 LEU A CA 1
ATOM 1460 C C . LEU A 1 179 ? 6.701 4.427 -15.414 1.00 76.19 179 LEU A C 1
ATOM 1462 O O . LEU A 1 179 ? 7.331 3.579 -14.778 1.00 76.19 179 LEU A O 1
ATOM 1466 N N . PHE A 1 180 ? 6.281 5.568 -14.888 1.00 83.00 180 PHE A N 1
ATOM 1467 C CA . PHE A 1 180 ? 6.359 5.915 -13.482 1.00 83.00 180 PHE A CA 1
ATOM 1468 C C . PHE A 1 180 ? 4.974 5.837 -12.863 1.00 83.00 180 PHE A C 1
ATOM 1470 O O . PHE A 1 180 ? 4.004 6.377 -13.403 1.00 83.00 180 PHE A O 1
ATOM 1477 N N . LEU A 1 181 ? 4.899 5.202 -11.701 1.00 86.00 181 LEU A N 1
ATOM 1478 C CA . LEU A 1 181 ? 3.676 5.033 -10.937 1.00 86.00 181 LEU A CA 1
ATOM 1479 C C . LEU A 1 181 ? 3.780 5.754 -9.599 1.00 86.00 181 LEU A C 1
ATOM 1481 O O . LEU A 1 181 ? 4.714 5.525 -8.830 1.00 86.00 181 LEU A O 1
ATOM 1485 N N . ASP A 1 182 ? 2.767 6.550 -9.287 1.00 89.06 182 ASP A N 1
ATOM 1486 C CA . ASP A 1 182 ? 2.456 6.934 -7.918 1.00 89.06 182 ASP A CA 1
ATOM 1487 C C . ASP A 1 182 ? 1.260 6.121 -7.436 1.00 89.06 182 ASP A C 1
ATOM 1489 O O . ASP A 1 182 ? 0.199 6.080 -8.067 1.00 89.06 182 ASP A O 1
ATOM 1493 N N . ILE A 1 183 ? 1.419 5.484 -6.284 1.00 91.19 183 ILE A N 1
ATOM 1494 C CA . ILE A 1 183 ? 0.333 4.786 -5.612 1.00 91.19 183 ILE A CA 1
ATOM 1495 C C . ILE A 1 183 ? -0.267 5.724 -4.586 1.00 91.19 183 ILE A C 1
ATOM 1497 O O . ILE A 1 183 ? 0.430 6.306 -3.763 1.00 91.19 183 ILE A O 1
ATOM 1501 N N . HIS A 1 184 ? -1.583 5.822 -4.585 1.00 94.50 184 HIS A N 1
ATOM 1502 C CA . HIS A 1 184 ? -2.310 6.613 -3.617 1.00 94.50 184 HIS A CA 1
A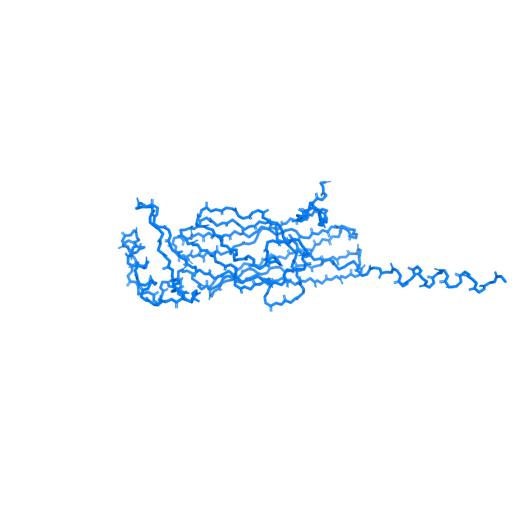TOM 1503 C C . HIS A 1 184 ? -3.321 5.735 -2.901 1.00 94.50 184 HIS A C 1
ATOM 1505 O O . HIS A 1 184 ? -4.080 4.993 -3.518 1.00 94.50 184 HIS A O 1
ATOM 1511 N N . ILE A 1 185 ? -3.348 5.847 -1.582 1.00 94.44 185 ILE A N 1
ATOM 1512 C CA . ILE A 1 185 ? -4.289 5.133 -0.731 1.00 94.44 185 ILE A CA 1
ATOM 1513 C C . ILE A 1 185 ? -5.175 6.186 -0.079 1.00 94.44 185 ILE A C 1
ATOM 1515 O O . ILE A 1 185 ? -4.699 7.034 0.682 1.00 94.44 185 ILE A O 1
ATOM 1519 N N . GLU A 1 186 ? -6.464 6.162 -0.405 1.00 94.88 186 GLU A N 1
ATOM 1520 C CA . GLU A 1 186 ? -7.443 7.130 0.082 1.00 94.88 186 GLU A CA 1
ATOM 1521 C C . GLU A 1 186 ? -8.536 6.463 0.899 1.00 94.88 186 GLU A C 1
ATOM 1523 O O . GLU A 1 186 ? -8.944 5.335 0.635 1.00 94.88 186 GLU A O 1
ATOM 1528 N N . GLN A 1 187 ? -9.092 7.206 1.853 1.00 89.75 187 GLN A N 1
ATOM 1529 C CA . GLN A 1 187 ? -10.280 6.780 2.569 1.00 89.75 187 GLN A CA 1
ATOM 1530 C C . GLN A 1 187 ? -11.512 7.522 2.044 1.00 89.75 187 GLN A C 1
ATOM 1532 O O . GLN A 1 187 ? -11.604 8.746 2.118 1.00 89.75 187 GLN A O 1
ATOM 1537 N N . LYS A 1 188 ? -12.511 6.772 1.573 1.00 87.88 188 LYS A N 1
ATOM 1538 C CA . LYS A 1 188 ? -13.793 7.300 1.090 1.00 87.88 188 LYS A CA 1
ATOM 1539 C C . LYS A 1 188 ? -14.919 6.917 2.047 1.00 87.88 188 LYS A C 1
ATOM 1541 O O . LYS A 1 188 ? -15.113 5.744 2.358 1.00 87.88 188 LYS A O 1
ATOM 1546 N N . LYS A 1 189 ? -15.724 7.907 2.455 1.00 79.94 189 LYS A N 1
ATOM 1547 C CA . LYS A 1 189 ? -16.754 7.805 3.515 1.00 79.94 189 LYS A CA 1
ATOM 1548 C C . LYS A 1 189 ? -17.677 6.578 3.432 1.00 79.94 189 LYS A C 1
ATOM 1550 O O . LYS A 1 189 ? -18.071 6.076 4.470 1.00 79.94 189 LYS A O 1
ATOM 1555 N N . ASN A 1 190 ? -18.015 6.097 2.234 1.00 80.56 190 ASN A N 1
ATOM 1556 C CA . ASN A 1 190 ? -18.917 4.948 2.043 1.00 80.56 190 ASN A CA 1
ATOM 1557 C C . ASN A 1 190 ? -18.261 3.753 1.333 1.00 80.56 190 ASN A C 1
ATOM 1559 O O . ASN A 1 190 ? -18.932 2.753 1.090 1.00 80.56 190 ASN A O 1
ATOM 1563 N N . LYS A 1 191 ? -16.984 3.865 0.951 1.00 81.69 191 LYS A N 1
ATOM 1564 C CA . LYS A 1 191 ? -16.265 2.829 0.188 1.00 81.69 191 LYS A CA 1
ATOM 1565 C C . LYS A 1 191 ? -15.066 2.252 0.945 1.00 81.69 191 LYS A C 1
ATOM 1567 O O . LYS A 1 191 ? -14.438 1.332 0.438 1.00 81.69 191 LYS A O 1
ATOM 1572 N N . GLY A 1 192 ? -14.779 2.773 2.141 1.00 87.44 192 GLY A N 1
ATOM 1573 C CA . GLY A 1 192 ? -13.606 2.384 2.912 1.00 87.44 192 GLY A CA 1
ATOM 1574 C C . GLY A 1 192 ? -12.324 2.878 2.250 1.00 87.44 192 GLY A C 1
ATOM 1575 O O . GLY A 1 192 ? -12.293 3.976 1.688 1.00 87.44 192 GLY A O 1
ATOM 1576 N N . ILE A 1 193 ? -11.279 2.066 2.332 1.00 91.75 193 ILE A N 1
ATOM 1577 C CA . ILE A 1 193 ? -9.991 2.300 1.694 1.00 91.75 193 ILE A CA 1
ATOM 1578 C C . ILE A 1 193 ? -10.092 1.981 0.202 1.00 91.75 193 ILE A C 1
ATOM 1580 O O . ILE A 1 193 ? -10.462 0.875 -0.204 1.00 91.75 193 ILE A O 1
ATOM 1584 N N . VAL A 1 194 ? -9.731 2.962 -0.616 1.00 92.12 194 VAL A N 1
ATOM 1585 C CA . VAL A 1 194 ? -9.690 2.862 -2.070 1.00 92.12 194 VAL A CA 1
ATOM 1586 C C . VAL A 1 194 ? -8.274 3.201 -2.524 1.00 92.12 194 VAL A C 1
ATOM 1588 O O . VAL A 1 194 ? -7.865 4.355 -2.381 1.00 92.12 194 VAL A O 1
ATOM 1591 N N . PRO A 1 195 ? -7.524 2.224 -3.052 1.00 91.38 195 PRO A N 1
ATOM 1592 C CA . PRO A 1 195 ? -6.262 2.501 -3.698 1.00 91.38 195 PRO A CA 1
ATOM 1593 C C . PRO A 1 195 ? -6.499 2.990 -5.129 1.00 91.38 195 PRO A C 1
ATOM 1595 O O . PRO A 1 195 ? -7.417 2.537 -5.818 1.00 91.38 195 PRO A O 1
ATOM 1598 N N . HIS A 1 196 ? -5.650 3.892 -5.594 1.00 91.38 196 HIS A N 1
ATOM 1599 C CA . HIS A 1 196 ? -5.577 4.288 -6.991 1.00 91.38 196 HIS A CA 1
ATOM 1600 C C . HIS A 1 196 ? -4.128 4.464 -7.417 1.00 91.38 196 HIS A C 1
ATOM 1602 O O . HIS A 1 196 ? -3.226 4.637 -6.600 1.00 91.38 196 HIS A O 1
ATOM 1608 N N . VAL A 1 197 ? -3.921 4.379 -8.723 1.00 86.44 197 VAL A N 1
ATOM 1609 C CA . VAL A 1 197 ? -2.612 4.542 -9.341 1.00 86.44 197 VAL A CA 1
ATOM 1610 C C . VAL A 1 197 ? -2.673 5.751 -10.256 1.00 86.44 197 VAL A C 1
ATOM 1612 O O . VAL A 1 197 ? -3.617 5.898 -11.035 1.00 86.44 197 VAL A O 1
ATOM 1615 N N . GLN A 1 198 ? -1.690 6.628 -10.119 1.00 86.94 198 GLN A N 1
ATOM 1616 C CA . GLN A 1 198 ? -1.439 7.719 -11.038 1.00 86.94 198 GLN A CA 1
ATOM 1617 C C . GLN A 1 198 ? -0.173 7.399 -11.818 1.00 86.94 198 GLN A C 1
ATOM 1619 O O . GLN A 1 198 ? 0.783 6.846 -11.283 1.00 86.94 198 GLN A O 1
ATOM 1624 N N . SER A 1 199 ? -0.189 7.727 -13.097 1.00 78.88 199 SER A N 1
ATOM 1625 C CA . SER A 1 199 ? 0.807 7.265 -14.041 1.00 78.88 199 SER A CA 1
ATOM 1626 C C . SER A 1 199 ? 1.407 8.411 -14.837 1.00 78.88 199 SER A C 1
ATOM 1628 O O . SER A 1 199 ? 0.685 9.317 -15.262 1.00 78.88 199 SER A O 1
ATOM 1630 N N . PHE A 1 200 ? 2.706 8.329 -15.089 1.00 79.88 200 PHE A N 1
ATOM 1631 C CA . PHE A 1 200 ? 3.461 9.329 -15.832 1.00 79.88 200 PHE A CA 1
ATOM 1632 C C . PHE A 1 200 ? 4.465 8.636 -16.748 1.00 79.88 200 PHE A C 1
ATOM 1634 O O . PHE A 1 200 ? 5.027 7.609 -16.380 1.00 79.88 200 PHE A O 1
ATOM 1641 N N . VAL A 1 201 ? 4.719 9.216 -17.916 1.00 72.75 201 VAL A N 1
ATOM 1642 C CA . VAL A 1 201 ? 5.809 8.782 -18.798 1.00 72.75 201 VAL A CA 1
ATOM 1643 C C . VAL A 1 201 ? 6.993 9.721 -18.574 1.00 72.75 201 VAL A C 1
ATOM 1645 O O . VAL A 1 201 ? 6.803 10.934 -18.476 1.00 72.75 201 VAL A O 1
ATOM 1648 N N . GLY A 1 202 ? 8.199 9.175 -18.442 1.00 67.25 202 GLY A N 1
ATOM 1649 C CA . GLY A 1 202 ? 9.425 9.963 -18.287 1.00 67.25 202 GLY A CA 1
ATOM 1650 C C . GLY A 1 202 ? 10.669 9.200 -18.738 1.00 67.25 202 GLY A C 1
ATOM 1651 O O . GLY A 1 202 ? 10.576 8.045 -19.154 1.00 67.25 202 GLY A O 1
ATOM 1652 N N . GLN A 1 203 ? 11.843 9.821 -18.622 1.00 62.75 203 GLN A N 1
ATOM 1653 C CA . GLN A 1 203 ? 13.118 9.151 -18.892 1.00 62.75 203 GLN A CA 1
ATOM 1654 C C . GLN A 1 203 ? 13.483 8.239 -17.713 1.00 62.75 203 GLN A C 1
ATOM 1656 O O . GLN A 1 203 ? 13.360 8.648 -16.561 1.00 62.75 203 GLN A O 1
ATOM 1661 N N . GLY A 1 204 ? 13.890 6.994 -17.988 1.00 61.12 204 GLY A N 1
ATOM 1662 C CA . GLY A 1 204 ? 14.228 5.994 -16.963 1.00 61.12 204 GLY A CA 1
ATOM 1663 C C . GLY A 1 204 ? 15.251 6.442 -15.900 1.00 61.12 204 GLY A C 1
ATOM 1664 O O . GLY A 1 204 ? 15.892 7.487 -16.007 1.00 61.12 204 GLY A O 1
ATOM 1665 N N . GLY A 1 205 ? 15.412 5.632 -14.849 1.00 62.47 205 GLY A N 1
ATOM 1666 C CA . GLY A 1 205 ? 16.368 5.882 -13.762 1.00 62.47 205 GLY A CA 1
ATOM 1667 C C . GLY A 1 205 ? 17.485 4.841 -13.674 1.00 62.47 205 GLY A C 1
ATOM 1668 O O . GLY A 1 205 ? 17.355 3.736 -14.198 1.00 62.47 205 GLY A O 1
ATOM 1669 N N . PHE A 1 206 ? 18.578 5.182 -12.990 1.00 63.31 206 PHE A N 1
ATOM 1670 C CA . PHE A 1 206 ? 19.694 4.272 -12.705 1.00 63.31 206 PHE A CA 1
ATOM 1671 C C . PHE A 1 206 ? 20.058 4.287 -11.215 1.00 63.31 206 PHE A C 1
ATOM 1673 O O . PHE A 1 206 ? 19.879 5.296 -10.534 1.00 63.31 206 PHE A O 1
ATOM 1680 N N . CYS A 1 207 ? 20.563 3.164 -10.691 1.00 59.53 207 CYS A N 1
ATOM 1681 C CA . CYS A 1 207 ? 21.074 3.107 -9.321 1.00 59.53 207 CYS A CA 1
ATOM 1682 C C . CYS A 1 207 ? 22.428 3.831 -9.235 1.00 59.53 207 CYS A C 1
ATOM 1684 O O . CYS A 1 207 ? 23.395 3.420 -9.875 1.00 59.53 207 CYS A O 1
ATOM 1686 N N . GLN A 1 208 ? 22.511 4.857 -8.394 1.00 64.69 208 GLN A N 1
ATOM 1687 C CA . GLN A 1 208 ? 23.742 5.544 -8.018 1.00 64.69 208 GLN A CA 1
ATOM 1688 C C . GLN A 1 208 ? 23.774 5.702 -6.496 1.00 64.69 208 GLN A C 1
ATOM 1690 O O . GLN A 1 208 ? 22.790 6.116 -5.888 1.00 64.69 208 GLN A O 1
ATOM 1695 N N . ASP A 1 209 ? 24.893 5.336 -5.868 1.00 66.44 209 ASP A N 1
ATOM 1696 C CA . ASP A 1 209 ? 25.108 5.475 -4.418 1.00 66.44 209 ASP A CA 1
ATOM 1697 C C . ASP A 1 209 ? 23.991 4.857 -3.550 1.00 66.44 209 ASP A C 1
ATOM 1699 O O . ASP A 1 209 ? 23.615 5.383 -2.502 1.00 66.44 209 ASP A O 1
ATOM 1703 N N . GLY A 1 210 ? 23.431 3.727 -3.995 1.00 59.56 210 GLY A N 1
ATOM 1704 C CA . GLY A 1 210 ? 22.366 3.033 -3.268 1.00 59.56 210 GLY A CA 1
ATOM 1705 C C . GLY A 1 210 ? 20.984 3.687 -3.389 1.00 59.56 210 GLY A C 1
ATOM 1706 O O . GLY A 1 210 ? 20.120 3.413 -2.564 1.00 59.56 210 GLY A O 1
ATOM 1707 N N . LYS A 1 211 ? 20.759 4.551 -4.387 1.00 66.44 211 LYS A N 1
ATOM 1708 C CA . LYS A 1 211 ? 19.454 5.160 -4.682 1.00 66.44 211 LYS A CA 1
ATOM 1709 C C . LYS A 1 211 ? 19.181 5.161 -6.179 1.00 66.44 211 LYS A C 1
ATOM 1711 O O . LYS A 1 211 ? 20.106 5.285 -6.975 1.00 66.44 211 LYS A O 1
ATOM 1716 N N . ILE A 1 212 ? 17.913 5.070 -6.568 1.00 67.19 212 ILE A N 1
ATOM 1717 C CA . ILE A 1 212 ? 17.519 5.291 -7.962 1.00 67.19 212 ILE A CA 1
ATOM 1718 C C . ILE A 1 212 ? 17.483 6.798 -8.225 1.00 67.19 212 ILE A C 1
ATOM 1720 O O . ILE A 1 212 ? 16.759 7.528 -7.549 1.00 67.19 212 ILE A O 1
ATOM 1724 N N . ILE A 1 213 ? 18.249 7.252 -9.216 1.00 69.25 213 ILE A N 1
ATOM 1725 C CA . ILE A 1 213 ? 18.221 8.624 -9.728 1.00 69.25 213 ILE A CA 1
ATOM 1726 C C . ILE A 1 213 ? 17.520 8.610 -11.086 1.00 69.25 213 ILE A C 1
ATOM 1728 O O . ILE A 1 213 ? 17.904 7.856 -11.978 1.00 69.25 213 ILE A O 1
ATOM 1732 N N . THR A 1 214 ? 16.486 9.435 -11.241 1.00 66.50 214 THR A N 1
ATOM 1733 C CA . THR A 1 214 ? 15.779 9.637 -12.514 1.00 66.50 214 THR A CA 1
ATOM 1734 C C . THR A 1 214 ? 16.510 10.664 -13.370 1.00 66.50 214 THR A C 1
ATOM 1736 O O . THR A 1 214 ? 16.922 11.705 -12.852 1.00 66.50 214 THR A O 1
ATOM 1739 N N . LEU A 1 215 ? 16.638 10.408 -14.671 1.00 57.69 215 LEU A N 1
ATOM 1740 C CA . LEU A 1 215 ? 17.103 11.420 -15.619 1.00 57.69 215 LEU A CA 1
ATOM 1741 C C . LEU A 1 215 ? 15.976 12.447 -15.830 1.00 57.69 215 LEU A C 1
ATOM 1743 O O . LEU A 1 215 ? 14.830 12.064 -16.063 1.00 57.69 215 LEU A O 1
ATOM 1747 N N . ALA A 1 216 ? 16.291 13.732 -15.643 1.00 50.72 216 ALA A N 1
ATOM 1748 C CA . ALA A 1 216 ? 15.356 14.847 -15.816 1.00 50.72 216 ALA A CA 1
ATOM 1749 C C . ALA A 1 216 ? 15.183 15.222 -17.292 1.00 50.72 216 ALA A C 1
ATOM 1751 O O . ALA A 1 216 ? 16.200 15.200 -18.023 1.00 50.72 216 ALA A O 1
#

Radius of gyration: 21.35 Å; chains: 1; bounding box: 64×28×66 Å

Secondary structure (DSSP, 8-state):
--SHHHHHHHHHHHT------PEEEEEEEE-SSEEEEEEEE-B--TTSSGGGT---EE-TTEEE---EEE-SSSSSEEEEEEEEEETTTTEEEE-B-TTSSB-HHHHHHHHHHHHHHSTT--S-HHHIIIIII-S-EEEEEEEEEETTTTEEEEEEEEE-SS-EEEEEEEE--TTTEEEEEEEEEEEETTTEEEEEEEEEEEE-EEEETTEEEE--

pLDDT: mean 78.92, std 16.05, range [37.5, 96.62]